Protein AF-A0A9Q9MHX4-F1 (afdb_monomer_lite)

Secondary structure (DSSP, 8-state):
-----PPPPP-PPPPPPPPPPPPPP------PPP------------------------PPPP----------------SS-SSSTTTHHHHHHHHTS-TTTT--HHHHHHHTT-EEEEE-------SS--SEEEEEEETTEEEEEEE-SSHHHHHHHHHHHHHTHHHH-GGGTT-EEEEETTEEEEETTT--HHHHHHHHHHHS--EEEEPPPP--

Structure (mmCIF, N/CA/C/O backbone):
data_AF-A0A9Q9MHX4-F1
#
_entry.id   AF-A0A9Q9MHX4-F1
#
loop_
_atom_site.group_PDB
_atom_site.id
_atom_site.type_symbol
_atom_site.label_atom_id
_atom_site.label_alt_id
_atom_site.label_comp_id
_atom_site.label_asym_id
_atom_site.label_entity_id
_atom_site.label_seq_id
_atom_site.pdbx_PDB_ins_code
_atom_site.Cartn_x
_atom_site.Cartn_y
_atom_site.Cartn_z
_atom_site.occupancy
_atom_site.B_iso_or_equiv
_atom_site.auth_seq_id
_atom_site.auth_comp_id
_atom_site.auth_asym_id
_atom_site.auth_atom_id
_atom_site.pdbx_PDB_model_num
ATOM 1 N N . MET A 1 1 ? -61.251 -28.602 20.214 1.00 46.12 1 MET A N 1
ATOM 2 C CA . MET A 1 1 ? -61.408 -27.872 18.941 1.00 46.12 1 MET A CA 1
ATOM 3 C C . MET A 1 1 ? -61.311 -26.391 19.259 1.00 46.12 1 MET A C 1
ATOM 5 O O . MET A 1 1 ? -62.249 -25.851 19.822 1.00 46.12 1 MET A O 1
ATOM 9 N N . ALA A 1 2 ? -60.158 -25.775 19.014 1.00 47.12 2 ALA A N 1
ATOM 10 C CA . ALA A 1 2 ? -59.967 -24.334 19.146 1.00 47.12 2 ALA A CA 1
ATOM 11 C C . ALA A 1 2 ? -59.212 -23.879 17.896 1.00 47.12 2 ALA A C 1
ATOM 13 O O . ALA A 1 2 ? -58.134 -24.399 17.614 1.00 47.12 2 ALA A O 1
ATOM 14 N N . ALA A 1 3 ? -59.844 -23.012 17.107 1.00 53.69 3 ALA A N 1
ATOM 15 C CA . ALA A 1 3 ? -59.283 -22.452 15.888 1.00 53.69 3 ALA A CA 1
ATOM 16 C C . ALA A 1 3 ? -58.502 -21.183 16.248 1.00 53.69 3 ALA A C 1
ATOM 18 O O . ALA A 1 3 ? -59.063 -20.260 16.839 1.00 53.69 3 ALA A O 1
ATOM 19 N N . SER A 1 4 ? -57.212 -21.164 15.916 1.00 65.19 4 SER A N 1
ATOM 20 C CA . SER A 1 4 ? -56.365 -19.978 16.026 1.00 65.19 4 SER A CA 1
ATOM 21 C C . SER A 1 4 ? -56.646 -19.050 14.849 1.00 65.19 4 SER A C 1
ATOM 23 O O . SER A 1 4 ? -56.588 -19.470 13.696 1.00 65.19 4 SER A O 1
ATOM 25 N N . LEU A 1 5 ? -56.967 -17.795 15.151 1.00 63.69 5 LEU A N 1
ATOM 26 C CA . LEU A 1 5 ? -57.098 -16.719 14.174 1.00 63.69 5 LEU A CA 1
ATOM 27 C C . LEU A 1 5 ? -55.696 -16.187 13.846 1.00 63.69 5 LEU A C 1
ATOM 29 O O . LEU A 1 5 ? -55.018 -15.658 14.725 1.00 63.69 5 LEU A O 1
ATOM 33 N N . GLU A 1 6 ? -55.264 -16.349 12.596 1.00 64.06 6 GLU A N 1
ATOM 34 C CA . GLU A 1 6 ? -54.074 -15.690 12.052 1.00 64.06 6 GLU A CA 1
ATOM 35 C C . GLU A 1 6 ? -54.395 -14.230 11.715 1.00 64.06 6 GLU A C 1
ATOM 37 O O . GLU A 1 6 ? -55.293 -13.926 10.928 1.00 64.06 6 GLU A O 1
ATOM 42 N N . THR A 1 7 ? -53.648 -13.316 12.329 1.00 64.00 7 THR A N 1
ATOM 43 C CA . THR A 1 7 ? -53.721 -11.877 12.073 1.00 64.00 7 THR A CA 1
ATOM 44 C C . THR A 1 7 ? -52.819 -11.535 10.888 1.00 64.00 7 THR A C 1
ATOM 46 O O . THR A 1 7 ? -51.602 -11.696 10.964 1.00 64.00 7 THR A O 1
ATOM 49 N N . VAL A 1 8 ? -53.407 -11.046 9.796 1.00 67.38 8 VAL A N 1
ATOM 50 C CA . VAL A 1 8 ? -52.677 -10.567 8.611 1.00 67.38 8 VAL A CA 1
ATOM 51 C C . VAL A 1 8 ? -52.092 -9.173 8.895 1.00 67.38 8 VAL A C 1
ATOM 53 O O . VAL A 1 8 ? -52.832 -8.304 9.362 1.00 67.38 8 VAL A O 1
ATOM 56 N N . PRO A 1 9 ? -50.799 -8.912 8.619 1.00 64.81 9 PRO A N 1
ATOM 57 C CA . PRO A 1 9 ? -50.222 -7.585 8.792 1.00 64.81 9 PRO A CA 1
ATOM 58 C C . PRO A 1 9 ? -50.682 -6.622 7.688 1.00 64.81 9 PRO A C 1
ATOM 60 O O . PRO A 1 9 ? -50.541 -6.887 6.494 1.00 64.81 9 PRO A O 1
ATOM 63 N N . THR A 1 10 ? -51.213 -5.475 8.111 1.00 70.88 10 THR A N 1
ATOM 64 C CA . THR A 1 10 ? -51.550 -4.329 7.259 1.00 70.88 10 THR A CA 1
ATOM 65 C C . THR A 1 10 ? -50.277 -3.707 6.687 1.00 70.88 10 THR A C 1
ATOM 67 O O . THR A 1 10 ? -49.412 -3.254 7.434 1.00 70.88 10 THR A O 1
ATOM 70 N N . ALA A 1 11 ? -50.169 -3.665 5.359 1.00 59.66 11 ALA A N 1
ATOM 71 C CA . ALA A 1 11 ? -49.089 -2.985 4.657 1.00 59.66 11 ALA A CA 1
ATOM 72 C C . ALA A 1 11 ? -49.278 -1.459 4.729 1.00 59.66 11 ALA A C 1
ATOM 74 O O . ALA A 1 11 ? -50.209 -0.905 4.142 1.00 59.66 11 ALA A O 1
ATOM 75 N N . THR A 1 12 ? -48.389 -0.784 5.455 1.00 71.12 12 THR A N 1
ATOM 76 C CA . THR A 1 12 ? -48.288 0.680 5.501 1.00 71.12 12 THR A CA 1
ATOM 77 C C . THR A 1 12 ? -47.682 1.197 4.195 1.00 71.12 12 THR A C 1
ATOM 79 O O . THR A 1 12 ? -46.607 0.757 3.788 1.00 71.12 12 THR A O 1
ATOM 82 N N . ALA A 1 13 ? -48.375 2.124 3.531 1.00 72.31 13 ALA A N 1
ATOM 83 C CA . ALA A 1 13 ? -47.896 2.781 2.317 1.00 72.31 13 ALA A CA 1
ATOM 84 C C . ALA A 1 13 ? -46.702 3.719 2.614 1.00 72.31 13 ALA A C 1
ATOM 86 O O . ALA A 1 13 ? -46.681 4.346 3.674 1.00 72.31 13 ALA A O 1
ATOM 87 N N . PRO A 1 14 ? -45.720 3.843 1.700 1.00 67.06 14 PRO A N 1
ATOM 88 C CA . PRO A 1 14 ? -44.545 4.687 1.903 1.00 67.06 14 PRO A CA 1
ATOM 89 C C . PRO A 1 14 ? -44.873 6.185 1.771 1.00 67.06 14 PRO A C 1
ATOM 91 O O . PRO A 1 14 ? -45.530 6.609 0.820 1.00 67.06 14 PRO A O 1
ATOM 94 N N . GLU A 1 15 ? -44.382 6.984 2.720 1.00 73.38 15 GLU A N 1
ATOM 95 C CA . GLU A 1 15 ? -44.455 8.452 2.707 1.00 73.38 15 GLU A CA 1
ATOM 96 C C . GLU A 1 15 ? -43.615 9.063 1.561 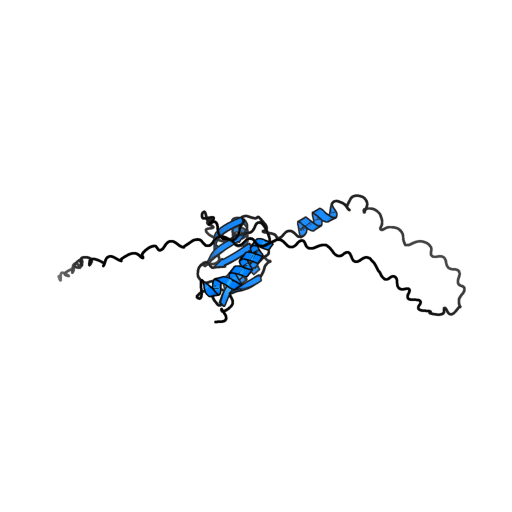1.00 73.38 15 GLU A C 1
ATOM 98 O O . GLU A 1 15 ? -42.525 8.561 1.256 1.00 73.38 15 GLU A O 1
ATOM 103 N N . PRO A 1 16 ? -44.073 10.159 0.924 1.00 64.25 16 PRO A N 1
ATOM 104 C CA . PRO A 1 16 ? -43.296 10.860 -0.092 1.00 64.25 16 PRO A CA 1
ATOM 105 C C . PRO A 1 16 ? -42.116 11.610 0.542 1.00 64.25 16 PRO A C 1
ATOM 107 O O . PRO A 1 16 ? -42.286 12.444 1.430 1.00 64.25 16 PRO A O 1
ATOM 110 N N . ARG A 1 17 ? -40.902 11.322 0.061 1.00 70.00 17 ARG A N 1
ATOM 111 C CA . ARG A 1 17 ? -39.670 12.000 0.490 1.00 70.00 17 ARG A CA 1
ATOM 112 C C . ARG A 1 17 ? -39.605 13.438 -0.059 1.00 70.00 17 ARG A C 1
ATOM 114 O O . ARG A 1 17 ? -39.997 13.644 -1.209 1.00 70.00 17 ARG A O 1
ATOM 121 N N . PRO A 1 18 ? -39.075 14.414 0.704 1.00 64.00 18 PRO A N 1
ATOM 122 C CA . PRO A 1 18 ? -38.817 15.762 0.201 1.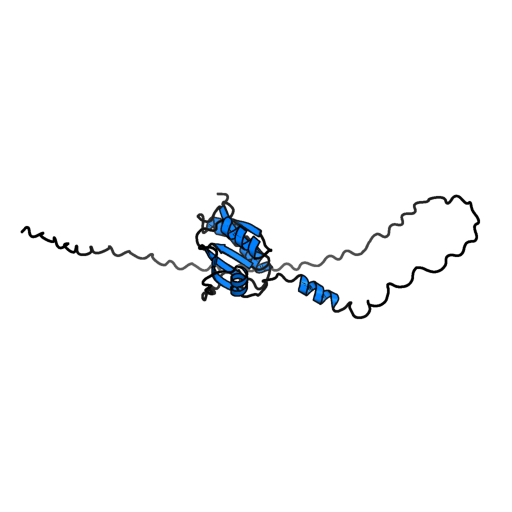00 64.00 18 PRO A CA 1
ATOM 123 C C . PRO A 1 18 ? -37.773 15.739 -0.921 1.00 64.00 18 PRO A C 1
ATOM 125 O O . PRO A 1 18 ? -36.783 15.014 -0.834 1.00 64.00 18 PRO A O 1
ATOM 128 N N . ALA A 1 19 ? -37.989 16.538 -1.966 1.00 64.25 19 ALA A N 1
ATOM 129 C CA . ALA A 1 19 ? -37.016 16.744 -3.031 1.00 64.25 19 ALA A CA 1
ATOM 130 C C . ALA A 1 19 ? -35.839 17.583 -2.506 1.00 64.25 19 ALA A C 1
ATOM 132 O O . ALA A 1 19 ? -36.029 18.729 -2.097 1.00 64.25 19 ALA A O 1
ATOM 133 N N . GLU A 1 20 ? -34.633 17.013 -2.508 1.00 63.69 20 GLU A N 1
ATOM 134 C CA . GLU A 1 20 ? -33.402 17.749 -2.217 1.00 63.69 20 GLU A CA 1
ATOM 135 C C . GLU A 1 20 ? -33.073 18.703 -3.373 1.00 63.69 20 GLU A C 1
ATOM 137 O O . GLU A 1 20 ? -32.991 18.302 -4.535 1.00 63.69 20 GLU A O 1
ATOM 142 N N . ALA A 1 21 ? -32.892 19.983 -3.046 1.00 59.41 21 ALA A N 1
ATOM 143 C CA . ALA A 1 21 ? -32.342 20.976 -3.956 1.00 59.41 21 ALA A CA 1
ATOM 144 C C . ALA A 1 21 ? -30.823 20.769 -4.054 1.00 59.41 21 ALA A C 1
ATOM 146 O O . ALA A 1 21 ? -30.118 20.864 -3.049 1.00 59.41 21 ALA A O 1
ATOM 147 N N . GLY A 1 22 ? -30.332 20.462 -5.256 1.00 67.00 22 GLY A N 1
ATOM 148 C CA . GLY A 1 22 ? -28.905 20.290 -5.525 1.00 67.00 22 GLY A CA 1
ATOM 149 C C . GLY A 1 22 ? -28.115 21.606 -5.419 1.00 67.00 22 GLY A C 1
ATOM 150 O O . GLY A 1 22 ? -28.688 22.684 -5.607 1.00 67.00 22 GLY A O 1
ATOM 151 N N . PRO A 1 23 ? -26.808 21.539 -5.111 1.00 58.56 23 PRO A N 1
ATOM 152 C CA . PRO A 1 23 ? -25.965 22.719 -4.972 1.00 58.56 23 PRO A CA 1
ATOM 153 C C . PRO A 1 23 ? -25.761 23.427 -6.318 1.00 58.56 23 PRO A C 1
ATOM 155 O O . PRO A 1 23 ? -25.600 22.792 -7.357 1.00 58.56 23 PRO A O 1
ATOM 158 N N . ALA A 1 24 ? -25.762 24.760 -6.274 1.00 59.84 24 ALA A N 1
ATOM 159 C CA . ALA A 1 24 ? -25.445 25.610 -7.413 1.00 59.84 24 ALA A CA 1
ATOM 160 C C . ALA A 1 24 ? -23.951 25.501 -7.752 1.00 59.84 24 ALA A C 1
ATOM 162 O O . ALA A 1 24 ? -23.095 25.746 -6.900 1.00 59.84 24 ALA A O 1
ATOM 163 N N . GLU A 1 25 ? -23.655 25.142 -8.997 1.00 53.00 25 GLU A N 1
ATOM 164 C CA . GLU A 1 25 ? -22.303 25.103 -9.544 1.00 53.00 25 GLU A CA 1
ATOM 165 C C . GLU A 1 25 ? -21.761 26.531 -9.691 1.00 53.00 25 GLU A C 1
ATOM 167 O O . GLU A 1 25 ? -22.337 27.367 -10.388 1.00 53.00 25 GLU A O 1
ATOM 172 N N . THR A 1 26 ? -20.647 26.825 -9.026 1.00 57.94 26 THR A N 1
ATOM 173 C CA . THR A 1 26 ? -19.837 28.018 -9.292 1.00 57.94 26 THR A CA 1
ATOM 174 C C . THR A 1 26 ? -18.559 27.584 -9.992 1.00 57.94 26 THR A C 1
ATOM 176 O O . THR A 1 26 ? -17.741 26.883 -9.395 1.00 57.94 26 THR A O 1
ATOM 179 N N . GLU A 1 27 ? -18.392 27.999 -11.247 1.00 62.62 27 GLU A N 1
ATOM 180 C CA . GLU A 1 27 ? -17.170 27.779 -12.021 1.00 62.62 27 GLU A CA 1
ATOM 181 C C . GLU A 1 27 ? -15.971 28.501 -11.373 1.00 62.62 27 GLU A C 1
ATOM 183 O O . GLU A 1 27 ? -16.092 29.670 -10.988 1.00 62.62 27 GLU A O 1
ATOM 188 N N . PRO A 1 28 ? -14.798 27.854 -11.243 1.00 60.78 28 PRO A N 1
ATOM 189 C CA . PRO A 1 28 ? -13.610 28.514 -10.728 1.00 60.78 28 PRO A CA 1
ATOM 190 C C . PRO A 1 28 ? -12.971 29.411 -11.796 1.00 60.78 28 PRO A C 1
ATOM 192 O O . PRO A 1 28 ? -12.564 28.963 -12.868 1.00 60.78 28 PRO A O 1
ATOM 195 N N . THR A 1 29 ? -12.826 30.693 -11.464 1.00 65.00 29 THR A N 1
ATOM 196 C CA . THR A 1 29 ? -12.036 31.669 -12.222 1.00 65.00 29 THR A CA 1
ATOM 197 C C . THR A 1 29 ? -10.575 31.219 -12.298 1.00 65.00 29 THR A C 1
ATOM 199 O O . THR A 1 29 ? -9.873 31.156 -11.287 1.00 65.00 29 THR A O 1
ATOM 202 N N . GLY A 1 30 ? -10.109 30.916 -13.510 1.00 50.94 30 GLY A N 1
ATOM 203 C CA . GLY A 1 30 ? -8.732 30.517 -13.779 1.00 50.94 30 GLY A CA 1
ATOM 204 C C . GLY A 1 30 ? -7.726 31.609 -13.412 1.00 50.94 30 GLY A C 1
ATOM 205 O O . GLY A 1 30 ? -7.832 32.750 -13.858 1.00 50.94 30 GLY A O 1
ATOM 206 N N . THR A 1 31 ? -6.716 31.238 -12.628 1.00 57.28 31 THR A N 1
ATOM 207 C CA . THR A 1 31 ? -5.496 32.033 -12.447 1.00 57.28 31 THR A CA 1
ATOM 208 C C . THR A 1 31 ? -4.366 31.257 -13.117 1.00 57.28 31 THR A C 1
ATOM 210 O O . THR A 1 31 ? -4.081 30.127 -12.728 1.00 57.28 31 THR A O 1
ATOM 213 N N . GLY A 1 32 ? -3.797 31.816 -14.188 1.00 62.59 32 GLY A N 1
ATOM 214 C CA . GLY A 1 32 ? -2.724 31.184 -14.960 1.00 62.59 32 GLY A CA 1
ATOM 215 C C . GLY A 1 32 ? -1.415 31.061 -14.164 1.00 62.59 32 GLY A C 1
ATOM 216 O O . GLY A 1 32 ? -1.209 31.811 -13.207 1.00 62.59 32 GLY A O 1
ATOM 217 N N . PRO A 1 33 ? -0.525 30.126 -14.537 1.00 56.22 33 PRO A N 1
ATOM 218 C CA . PRO A 1 33 ? 0.737 29.927 -13.839 1.00 56.22 33 PRO A CA 1
ATOM 219 C C . PRO A 1 33 ? 1.682 31.112 -14.066 1.00 56.22 33 PRO A C 1
ATOM 221 O O . PRO A 1 33 ? 1.869 31.570 -15.192 1.00 56.22 33 PRO A O 1
ATOM 224 N N . ALA A 1 34 ? 2.294 31.585 -12.980 1.00 57.91 34 ALA A N 1
ATOM 225 C CA . ALA A 1 34 ? 3.438 32.480 -13.037 1.00 57.91 34 ALA A CA 1
ATOM 226 C C . ALA A 1 34 ? 4.670 31.689 -13.501 1.00 57.91 34 ALA A C 1
ATOM 228 O O . ALA A 1 34 ? 4.999 30.645 -12.935 1.00 57.91 34 ALA A O 1
ATOM 229 N N . GLU A 1 35 ? 5.332 32.184 -14.541 1.00 52.38 35 GLU A N 1
ATOM 230 C CA . GLU A 1 35 ? 6.584 31.644 -15.063 1.00 52.38 35 GLU A CA 1
ATOM 231 C C . GLU A 1 35 ? 7.690 31.814 -14.009 1.00 52.38 35 GLU A C 1
ATOM 233 O O . GLU A 1 35 ? 8.041 32.930 -13.628 1.00 52.38 35 GLU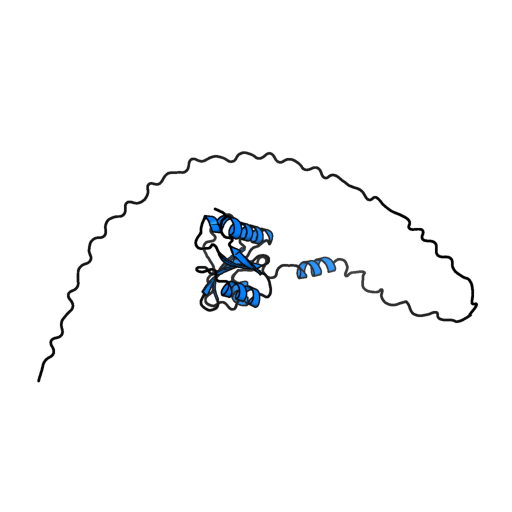 A O 1
ATOM 238 N N . ALA A 1 36 ? 8.221 30.698 -13.505 1.00 50.59 36 ALA A N 1
ATOM 239 C CA . ALA A 1 36 ? 9.406 30.694 -12.658 1.00 50.59 36 ALA A CA 1
ATOM 240 C C . ALA A 1 36 ? 10.652 30.601 -13.549 1.00 50.59 36 ALA A C 1
ATOM 242 O O . ALA A 1 36 ? 10.875 29.600 -14.231 1.00 50.59 36 ALA A O 1
ATOM 243 N N . GLU A 1 37 ? 11.446 31.667 -13.539 1.00 47.41 37 GLU A N 1
ATOM 244 C CA . GLU A 1 37 ? 12.742 31.771 -14.202 1.00 47.41 37 GLU A CA 1
ATOM 245 C C . GLU A 1 37 ? 13.715 30.721 -13.625 1.00 47.41 37 GLU A C 1
ATOM 247 O O . GLU A 1 37 ? 13.977 30.672 -12.420 1.00 47.41 37 GLU A O 1
ATOM 252 N N . LEU A 1 38 ? 14.224 29.839 -14.488 1.00 46.34 38 LEU A N 1
ATOM 253 C CA . LEU A 1 38 ? 15.252 28.849 -14.168 1.00 46.34 38 LEU A CA 1
ATOM 254 C C . LEU A 1 38 ? 16.599 29.554 -13.967 1.00 46.34 38 LEU A C 1
ATOM 256 O O . LEU A 1 38 ? 17.217 30.001 -14.929 1.00 46.34 38 LEU A O 1
ATOM 260 N N . ALA A 1 39 ? 17.086 29.602 -12.728 1.00 53.72 39 ALA A N 1
ATOM 261 C CA . ALA A 1 39 ? 18.465 29.981 -12.445 1.00 53.72 39 ALA A CA 1
ATOM 262 C C . ALA A 1 39 ? 19.415 28.814 -12.780 1.00 53.72 39 ALA A C 1
ATOM 264 O O . ALA A 1 39 ? 19.356 27.748 -12.162 1.00 53.72 39 ALA A O 1
ATOM 265 N N . GLU A 1 40 ? 20.304 29.023 -13.754 1.00 51.19 40 GLU A N 1
ATOM 266 C CA . GLU A 1 40 ? 21.446 28.149 -14.041 1.00 51.19 40 GLU A CA 1
ATOM 267 C C . GLU A 1 40 ? 22.389 28.073 -12.830 1.00 51.19 40 GLU A C 1
ATOM 269 O O . GLU A 1 40 ? 22.992 29.065 -12.418 1.00 51.19 40 GLU A O 1
ATOM 274 N N . ALA A 1 41 ? 22.562 26.873 -12.274 1.00 49.28 41 ALA A N 1
ATOM 275 C CA . ALA A 1 41 ? 23.603 26.592 -11.294 1.00 49.28 41 ALA A CA 1
ATOM 276 C C . ALA A 1 41 ? 24.894 26.172 -12.015 1.00 49.28 41 ALA A C 1
ATOM 278 O O . ALA A 1 41 ? 24.992 25.081 -12.577 1.00 49.28 41 ALA A O 1
ATOM 279 N N . THR A 1 42 ? 25.904 27.041 -11.985 1.00 57.88 42 THR A N 1
ATOM 280 C CA . THR A 1 42 ? 27.271 26.740 -12.429 1.00 57.88 42 THR A CA 1
ATOM 281 C C . THR A 1 42 ? 27.933 25.738 -11.468 1.00 57.88 42 THR A C 1
ATOM 283 O O . THR A 1 42 ? 27.911 25.971 -10.257 1.00 57.88 42 THR A O 1
ATOM 286 N N . PRO A 1 43 ? 28.571 24.649 -11.938 1.00 53.78 43 PRO A N 1
ATOM 287 C CA . PRO A 1 43 ? 29.332 23.774 -11.056 1.00 53.78 43 PRO A CA 1
ATOM 288 C C . PRO A 1 43 ? 30.665 24.433 -10.675 1.00 53.78 43 PRO A C 1
ATOM 290 O O . PRO A 1 43 ? 31.531 24.665 -11.520 1.00 53.78 43 PRO A O 1
ATOM 293 N N . ALA A 1 44 ? 30.843 24.711 -9.384 1.00 55.19 44 ALA A N 1
ATOM 294 C CA . ALA A 1 44 ? 32.140 25.056 -8.821 1.00 55.19 44 ALA A CA 1
ATOM 295 C C . ALA A 1 44 ? 32.998 23.787 -8.722 1.00 55.19 44 ALA A C 1
ATOM 297 O O . ALA A 1 44 ? 32.678 22.856 -7.983 1.00 55.19 44 ALA A O 1
ATOM 298 N N . GLY A 1 45 ? 34.085 23.750 -9.491 1.00 49.41 45 GLY A N 1
ATOM 299 C CA . GLY A 1 45 ? 35.131 22.749 -9.344 1.00 49.41 45 GLY A CA 1
ATOM 300 C C . GLY A 1 45 ? 35.939 22.985 -8.070 1.00 49.41 45 GLY A C 1
ATOM 301 O O . GLY A 1 45 ? 36.368 24.103 -7.794 1.00 49.41 45 GLY A O 1
ATOM 302 N N . THR A 1 46 ? 36.201 21.915 -7.328 1.00 52.50 46 THR A N 1
ATOM 303 C CA . THR A 1 46 ? 37.251 21.865 -6.310 1.00 52.50 46 THR A CA 1
ATOM 304 C C . THR A 1 46 ? 38.153 20.674 -6.612 1.00 52.50 46 THR A C 1
ATOM 306 O O . THR A 1 46 ? 37.705 19.537 -6.759 1.00 52.50 46 THR A O 1
ATOM 309 N N . GLY A 1 47 ? 39.432 20.984 -6.830 1.00 48.19 47 GLY A N 1
ATOM 310 C CA . GLY A 1 47 ? 40.482 20.033 -7.179 1.00 48.19 47 GLY A CA 1
ATOM 311 C C . GLY A 1 47 ? 41.020 19.247 -5.975 1.00 48.19 47 GLY A C 1
ATOM 312 O O . GLY A 1 47 ? 40.566 19.439 -4.847 1.00 48.19 47 GLY A O 1
ATOM 313 N N . PRO A 1 48 ? 41.996 18.352 -6.211 1.00 54.78 48 PRO A N 1
ATOM 314 C CA . PRO A 1 48 ? 42.583 17.516 -5.178 1.00 54.78 48 PRO A CA 1
ATOM 315 C C . PRO A 1 48 ? 43.753 18.243 -4.505 1.00 54.78 48 PRO A C 1
ATOM 317 O O . PRO A 1 48 ? 44.755 18.548 -5.149 1.00 54.78 48 PRO A O 1
ATOM 320 N N . GLU A 1 49 ? 43.662 18.465 -3.198 1.00 48.62 49 GLU A N 1
ATOM 321 C CA . GLU A 1 49 ? 44.780 18.941 -2.385 1.00 48.62 49 GLU A CA 1
ATOM 322 C C . GLU A 1 49 ? 45.019 17.991 -1.209 1.00 48.62 49 GLU A C 1
ATOM 324 O O . GLU A 1 49 ? 44.083 17.570 -0.533 1.00 48.62 49 GLU A O 1
ATOM 329 N N . GLY A 1 50 ? 46.293 17.689 -0.947 1.00 44.72 50 GLY A N 1
ATOM 330 C CA . GLY A 1 50 ? 46.720 17.276 0.390 1.00 44.72 50 GLY A CA 1
ATOM 331 C C . GLY A 1 50 ? 47.418 15.927 0.514 1.00 44.72 50 GLY A C 1
ATOM 332 O O . GLY A 1 50 ? 47.025 15.103 1.333 1.00 44.72 50 GLY A O 1
ATOM 333 N N . ALA A 1 51 ? 48.510 15.724 -0.225 1.00 46.22 51 ALA A N 1
ATOM 334 C CA . ALA A 1 51 ? 49.566 14.813 0.205 1.00 46.22 51 ALA A CA 1
ATOM 335 C C . ALA A 1 51 ? 50.278 15.402 1.439 1.00 46.22 51 ALA A C 1
ATOM 337 O O . ALA A 1 51 ? 50.840 16.494 1.370 1.00 46.22 51 ALA A O 1
ATOM 338 N N . GLY A 1 52 ? 50.275 14.674 2.557 1.00 41.91 52 GLY A N 1
ATOM 339 C CA . GLY A 1 52 ? 51.054 14.987 3.756 1.00 41.91 52 GLY A CA 1
ATOM 340 C C . GLY A 1 52 ? 51.971 13.812 4.124 1.00 41.91 52 GLY A C 1
ATOM 341 O O . GLY A 1 52 ? 51.472 12.695 4.271 1.00 41.91 52 GLY A O 1
ATOM 342 N N . PRO A 1 53 ? 53.294 14.014 4.273 1.00 51.88 53 PRO A N 1
ATOM 343 C CA . PRO A 1 53 ? 54.227 12.955 4.636 1.00 51.88 53 PRO A CA 1
ATOM 344 C C . PRO A 1 53 ? 54.322 12.827 6.162 1.00 51.88 53 PRO A C 1
ATOM 346 O O . PRO A 1 53 ? 54.894 13.686 6.831 1.00 51.88 53 PRO A O 1
ATOM 349 N N . TYR A 1 54 ? 53.820 11.730 6.731 1.00 47.38 54 TYR A N 1
ATOM 350 C CA . TYR A 1 54 ? 54.139 11.382 8.118 1.00 47.38 54 TYR A CA 1
ATOM 351 C C . TYR A 1 54 ? 55.482 10.651 8.182 1.00 47.38 54 TYR A C 1
ATOM 353 O O . TYR A 1 54 ? 55.580 9.432 8.049 1.00 47.38 54 TYR A O 1
ATOM 361 N N . ALA A 1 55 ? 56.530 11.444 8.401 1.00 45.81 55 ALA A N 1
ATOM 362 C CA . ALA A 1 55 ? 57.832 11.000 8.869 1.00 45.81 55 ALA A CA 1
ATOM 363 C C . ALA A 1 55 ? 57.767 10.761 10.390 1.00 45.81 55 ALA A C 1
ATOM 365 O O . ALA A 1 55 ? 57.873 11.690 11.186 1.00 45.81 55 ALA A O 1
ATOM 366 N N . GLY A 1 56 ? 57.578 9.504 10.794 1.00 43.72 56 GLY A N 1
ATOM 367 C CA . GLY A 1 56 ? 57.661 9.055 12.184 1.00 43.72 56 GLY A CA 1
ATOM 368 C C . GLY A 1 56 ? 58.870 8.148 12.374 1.00 43.72 56 GLY A C 1
ATOM 369 O O . GLY A 1 56 ? 58.818 6.957 12.082 1.00 43.72 56 GLY A O 1
ATOM 370 N N . ALA A 1 57 ? 59.975 8.728 12.835 1.00 46.72 57 ALA A N 1
ATOM 371 C CA . ALA A 1 57 ? 61.224 8.036 13.109 1.00 46.72 57 ALA A CA 1
ATOM 372 C C . ALA A 1 57 ? 61.065 6.991 14.227 1.00 46.72 57 ALA A C 1
ATOM 374 O O . ALA A 1 57 ? 60.714 7.320 15.356 1.00 46.72 57 ALA A O 1
ATOM 375 N N . SER A 1 58 ? 61.416 5.739 13.937 1.00 43.84 58 SER A N 1
ATOM 376 C CA . SER A 1 58 ? 61.748 4.734 14.948 1.00 43.84 58 SER A CA 1
ATOM 377 C C . SER A 1 58 ? 63.087 4.101 14.581 1.00 43.84 58 SER A C 1
ATOM 379 O O . SER A 1 58 ? 63.261 3.543 13.500 1.00 43.84 58 SER A O 1
ATOM 381 N N . ARG A 1 59 ? 64.068 4.273 15.473 1.00 50.34 59 ARG A N 1
ATOM 382 C CA . ARG A 1 59 ? 65.436 3.752 15.357 1.00 50.34 59 ARG A CA 1
ATOM 383 C C . ARG A 1 59 ? 65.427 2.216 15.351 1.00 50.34 59 ARG A C 1
ATOM 385 O O . ARG A 1 59 ? 64.843 1.641 16.267 1.00 50.34 59 ARG A O 1
ATOM 392 N N . PRO A 1 60 ? 66.141 1.542 14.434 1.00 45.00 60 PRO A N 1
ATOM 393 C CA . PRO A 1 60 ? 66.384 0.114 14.559 1.00 45.00 60 PRO A CA 1
ATOM 394 C C . PRO A 1 60 ? 67.637 -0.139 15.408 1.00 45.00 60 PRO A C 1
ATOM 396 O O . PRO A 1 60 ? 68.736 0.326 15.094 1.00 45.00 60 PRO A O 1
ATOM 399 N N . ALA A 1 61 ? 67.466 -0.898 16.490 1.00 50.03 61 ALA A N 1
ATOM 400 C CA . ALA A 1 61 ? 68.567 -1.518 17.208 1.00 50.03 61 ALA A CA 1
ATOM 401 C C . ALA A 1 61 ? 69.065 -2.738 16.420 1.00 50.03 61 ALA A C 1
ATOM 403 O O . ALA A 1 61 ? 68.296 -3.577 15.955 1.00 50.03 61 ALA A O 1
ATOM 404 N N . ARG A 1 62 ? 70.382 -2.782 16.249 1.00 49.88 62 ARG A N 1
ATOM 405 C CA . ARG A 1 62 ? 71.158 -3.751 15.482 1.00 49.88 62 ARG A CA 1
ATOM 406 C C . ARG A 1 62 ? 71.550 -4.917 16.395 1.00 49.88 62 ARG A C 1
ATOM 408 O O . ARG A 1 62 ? 72.337 -4.700 17.309 1.00 49.88 62 ARG A O 1
ATOM 415 N N . SER A 1 63 ? 71.106 -6.136 16.101 1.00 43.28 63 SER A N 1
ATOM 416 C CA . SER A 1 63 ? 71.804 -7.369 16.499 1.00 43.28 63 SER A CA 1
ATOM 417 C C . SER A 1 63 ? 71.208 -8.598 15.806 1.00 43.28 63 SER A C 1
ATOM 419 O O . SER A 1 63 ? 70.000 -8.704 15.634 1.00 43.28 63 SER A O 1
ATOM 421 N N . GLY A 1 64 ? 72.077 -9.542 15.436 1.00 44.28 64 GLY A N 1
ATOM 422 C CA . GLY A 1 64 ? 71.680 -10.935 15.214 1.00 44.28 64 GLY A CA 1
ATOM 423 C C . GLY A 1 64 ? 71.820 -11.443 13.786 1.00 44.28 64 GLY A C 1
ATOM 424 O O . GLY A 1 64 ? 70.836 -11.637 13.084 1.00 44.28 64 GLY A O 1
ATOM 425 N N . ALA A 1 65 ? 73.056 -11.720 13.377 1.00 49.81 65 ALA A N 1
ATOM 426 C CA . ALA A 1 65 ? 73.348 -12.567 12.232 1.00 49.81 65 ALA A CA 1
ATOM 427 C C . ALA A 1 65 ? 72.732 -13.967 12.420 1.00 49.81 65 ALA A C 1
ATOM 429 O O . ALA A 1 65 ? 72.980 -14.625 13.427 1.00 49.81 65 ALA A O 1
ATOM 430 N N . GLY A 1 66 ? 71.980 -14.437 11.426 1.00 45.06 66 GLY A N 1
ATOM 431 C CA . GLY A 1 66 ? 71.416 -15.783 11.408 1.00 45.06 66 GLY A CA 1
ATOM 432 C C . GLY A 1 66 ? 70.996 -16.177 10.000 1.00 45.06 66 GLY A C 1
ATOM 433 O O . GLY A 1 66 ? 69.889 -15.887 9.565 1.00 45.06 66 GLY A O 1
ATOM 434 N N . ARG A 1 67 ? 71.914 -16.819 9.270 1.00 52.91 67 ARG A N 1
ATOM 435 C CA . ARG A 1 67 ? 71.650 -17.517 8.003 1.00 52.91 67 ARG A CA 1
ATOM 436 C C . ARG A 1 67 ? 70.501 -18.512 8.202 1.00 52.91 67 ARG A C 1
ATOM 438 O O . ARG A 1 67 ? 70.641 -19.428 9.003 1.00 52.91 67 ARG A O 1
ATOM 445 N N . GLY A 1 68 ? 69.424 -18.398 7.431 1.00 44.69 68 GLY A N 1
ATOM 446 C CA . GLY A 1 68 ? 68.332 -19.367 7.503 1.00 44.69 68 GLY A CA 1
ATOM 447 C C . GLY A 1 68 ? 67.307 -19.168 6.401 1.00 44.69 68 GLY A C 1
ATOM 448 O O . GLY A 1 68 ? 66.433 -18.322 6.497 1.00 44.69 68 GLY A O 1
ATOM 449 N N . ARG A 1 69 ? 67.463 -19.946 5.334 1.00 57.09 69 ARG A N 1
ATOM 450 C CA . ARG A 1 69 ? 66.568 -20.088 4.182 1.00 57.09 69 ARG A CA 1
ATOM 451 C C . ARG A 1 69 ? 65.095 -20.205 4.597 1.00 57.09 69 ARG A C 1
ATOM 453 O O . ARG A 1 69 ? 64.760 -21.206 5.208 1.00 57.09 69 ARG A O 1
ATOM 460 N N . LEU A 1 70 ? 64.234 -19.291 4.151 1.00 49.19 70 LEU A N 1
ATOM 461 C CA . LEU A 1 70 ? 62.828 -19.569 3.820 1.00 49.19 70 LEU A CA 1
ATOM 462 C C . LEU A 1 70 ? 62.398 -18.613 2.700 1.00 49.19 70 LEU A C 1
ATOM 464 O O . LEU A 1 70 ? 61.805 -17.560 2.910 1.00 49.19 70 LEU A O 1
ATOM 468 N N . ALA A 1 71 ? 62.790 -18.987 1.485 1.00 49.41 71 ALA A N 1
ATOM 469 C CA . ALA A 1 71 ? 62.045 -18.642 0.288 1.00 49.41 71 ALA A CA 1
ATOM 470 C C . ALA A 1 71 ? 60.841 -19.594 0.177 1.00 49.41 71 ALA A C 1
ATOM 472 O O . ALA A 1 71 ? 60.907 -20.714 0.680 1.00 49.41 71 ALA A O 1
ATOM 473 N N . ALA A 1 72 ? 59.825 -19.155 -0.568 1.00 51.44 72 ALA A N 1
ATOM 474 C CA . ALA A 1 72 ? 58.575 -19.839 -0.917 1.00 51.44 72 ALA A CA 1
ATOM 475 C C . ALA A 1 72 ? 57.407 -19.611 0.055 1.00 51.44 72 ALA A C 1
ATOM 477 O O . ALA A 1 72 ? 57.410 -20.074 1.190 1.00 51.44 72 ALA A O 1
ATOM 478 N N . GLY A 1 73 ? 56.373 -18.929 -0.448 1.00 48.56 73 GLY A N 1
ATOM 479 C CA . GLY A 1 73 ? 55.068 -18.911 0.209 1.00 48.56 73 GLY A CA 1
ATOM 480 C C . GLY A 1 73 ? 54.159 -17.709 -0.042 1.00 48.56 73 GLY A C 1
ATOM 481 O O . GLY A 1 73 ? 53.215 -17.554 0.711 1.00 48.56 73 GLY A O 1
ATOM 482 N N . PHE A 1 74 ? 54.390 -16.859 -1.049 1.00 48.31 74 PHE A N 1
ATOM 483 C CA . PHE A 1 74 ? 53.402 -15.844 -1.456 1.00 48.31 74 PHE A CA 1
ATOM 484 C C . PHE A 1 74 ? 53.322 -15.743 -2.977 1.00 48.31 74 PHE A C 1
ATOM 486 O O . PHE A 1 74 ? 53.795 -14.797 -3.594 1.00 48.31 74 PHE A O 1
ATOM 493 N N . ALA A 1 75 ? 52.736 -16.761 -3.593 1.00 52.03 75 ALA A N 1
ATOM 494 C CA . ALA A 1 75 ? 52.239 -16.669 -4.956 1.00 52.03 75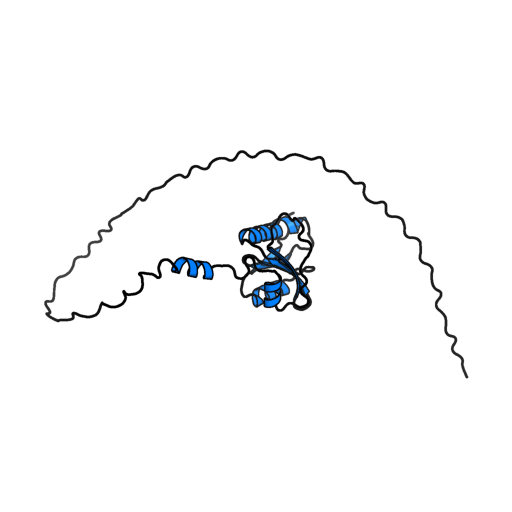 ALA A CA 1
ATOM 495 C C . ALA A 1 75 ? 51.137 -17.713 -5.125 1.00 52.03 75 ALA A C 1
ATOM 497 O O . ALA A 1 75 ? 51.450 -18.892 -5.248 1.00 52.03 75 ALA A O 1
ATOM 498 N N . LEU A 1 76 ? 49.874 -17.274 -5.053 1.00 49.56 76 LEU A N 1
ATOM 499 C CA . LEU A 1 76 ? 48.752 -17.706 -5.905 1.00 49.56 76 LEU A CA 1
ATOM 500 C C . LEU A 1 76 ? 47.407 -17.221 -5.329 1.00 49.56 76 LEU A C 1
ATOM 502 O O . LEU A 1 76 ? 46.610 -18.009 -4.839 1.00 49.56 76 LEU A O 1
ATOM 506 N N . VAL A 1 77 ? 47.124 -15.920 -5.447 1.00 53.78 77 VAL A N 1
ATOM 507 C CA . VAL A 1 77 ? 45.742 -15.431 -5.619 1.00 53.78 77 VAL A CA 1
ATOM 508 C C . VAL A 1 77 ? 45.791 -14.262 -6.601 1.00 53.78 77 VAL A C 1
ATOM 510 O O . VAL A 1 77 ? 45.769 -13.103 -6.208 1.00 53.78 77 VAL A O 1
ATOM 513 N N . ALA A 1 78 ? 45.965 -14.551 -7.891 1.00 53.69 78 ALA A N 1
ATOM 514 C CA . ALA A 1 78 ? 45.913 -13.515 -8.923 1.00 53.69 78 ALA A CA 1
ATOM 515 C C . ALA A 1 78 ? 45.628 -14.091 -10.317 1.00 53.69 78 ALA A C 1
ATOM 517 O O . ALA A 1 78 ? 46.380 -13.824 -11.242 1.00 53.69 78 ALA A O 1
ATOM 518 N N . VAL A 1 79 ? 44.562 -14.878 -10.502 1.00 51.69 79 VAL A N 1
ATOM 519 C CA . VAL A 1 79 ? 44.061 -15.173 -11.859 1.00 51.69 79 VAL A CA 1
ATOM 520 C C . VAL A 1 79 ? 42.541 -15.363 -11.837 1.00 51.69 79 VAL A C 1
ATOM 522 O O . VAL A 1 79 ? 42.072 -16.482 -11.688 1.00 51.69 79 VAL A O 1
ATOM 525 N N . ALA A 1 80 ? 41.789 -14.259 -11.957 1.00 48.06 80 ALA A N 1
ATOM 526 C CA . ALA A 1 80 ? 40.476 -14.182 -12.634 1.00 48.06 80 ALA A CA 1
ATOM 527 C C . ALA A 1 80 ? 39.866 -12.754 -12.576 1.00 48.06 80 ALA A C 1
ATOM 529 O O . ALA A 1 80 ? 38.683 -12.594 -12.305 1.00 48.06 80 ALA A O 1
ATOM 530 N N . ALA A 1 81 ? 40.642 -11.686 -12.807 1.00 52.69 81 ALA A N 1
ATOM 531 C CA . ALA A 1 81 ? 40.123 -10.302 -12.758 1.00 52.69 81 ALA A CA 1
ATOM 532 C C . ALA A 1 81 ? 40.042 -9.599 -14.132 1.00 52.69 81 ALA A C 1
ATOM 534 O O . ALA A 1 81 ? 39.742 -8.413 -14.198 1.00 52.69 81 ALA A O 1
ATOM 535 N N . GLY A 1 82 ? 40.304 -10.305 -15.240 1.00 46.28 82 GLY A N 1
ATOM 536 C CA . GLY A 1 82 ? 40.464 -9.671 -16.560 1.00 46.28 82 GLY A CA 1
ATOM 537 C C . GLY A 1 82 ? 39.181 -9.447 -17.368 1.00 46.28 82 GLY A C 1
ATOM 538 O O . GLY A 1 82 ? 39.148 -8.563 -18.213 1.00 46.28 82 GLY A O 1
ATOM 539 N N . VAL A 1 83 ? 38.114 -10.214 -17.119 1.00 52.34 83 VAL A N 1
ATOM 540 C CA . VAL A 1 83 ? 36.856 -10.131 -17.902 1.00 52.34 83 VAL A CA 1
ATOM 541 C C . VAL A 1 83 ? 35.591 -10.009 -17.046 1.00 52.34 83 VAL A C 1
ATOM 543 O O . VAL A 1 83 ? 34.522 -9.705 -17.567 1.00 52.34 83 VAL A O 1
ATOM 546 N N . ALA A 1 84 ? 35.703 -10.146 -15.720 1.00 53.31 84 ALA A N 1
ATOM 547 C CA . ALA A 1 84 ? 34.582 -9.962 -14.793 1.00 53.31 84 ALA A CA 1
ATOM 548 C C . ALA A 1 84 ? 34.285 -8.481 -14.469 1.00 53.31 84 ALA A C 1
ATOM 550 O O . ALA A 1 84 ? 33.185 -8.155 -14.026 1.00 53.31 84 ALA A O 1
ATOM 551 N N . GLY A 1 85 ? 35.231 -7.567 -14.725 1.00 52.81 85 GLY A N 1
ATOM 552 C CA . GLY A 1 85 ? 35.118 -6.154 -14.336 1.00 52.81 85 GLY A CA 1
ATOM 553 C C . GLY A 1 85 ? 33.989 -5.374 -15.023 1.00 52.81 85 GLY A C 1
ATOM 554 O O . GLY A 1 85 ? 33.477 -4.422 -14.448 1.00 52.81 85 GLY A O 1
ATOM 555 N N . TRP A 1 86 ? 33.546 -5.795 -16.214 1.00 58.03 86 TRP A N 1
ATOM 556 C CA . TRP A 1 86 ? 32.469 -5.113 -16.952 1.00 58.03 86 TRP A CA 1
ATOM 557 C C . TRP A 1 86 ? 31.066 -5.653 -16.651 1.00 58.03 86 TRP A C 1
ATOM 559 O O . TRP A 1 86 ? 30.077 -4.972 -16.924 1.00 58.03 86 TRP A O 1
ATOM 569 N N . GLN A 1 87 ? 30.964 -6.860 -16.086 1.00 57.19 87 GLN A N 1
ATOM 570 C CA . GLN A 1 87 ? 29.680 -7.451 -15.690 1.00 57.19 87 GLN A CA 1
ATOM 571 C C . GLN A 1 87 ? 29.396 -7.285 -14.194 1.00 57.19 87 GLN A C 1
ATOM 573 O O . GLN A 1 87 ? 28.230 -7.234 -13.807 1.00 57.19 87 GLN A O 1
ATOM 578 N N . ALA A 1 88 ? 30.430 -7.112 -13.362 1.00 60.25 88 ALA A N 1
ATOM 579 C CA . ALA A 1 88 ? 30.272 -6.872 -11.929 1.00 60.25 88 ALA A CA 1
ATOM 580 C C . ALA A 1 88 ? 29.318 -5.701 -11.590 1.00 60.25 88 ALA A C 1
ATOM 582 O O . ALA A 1 88 ? 28.467 -5.894 -10.721 1.00 60.25 88 ALA A O 1
ATOM 583 N N . PRO A 1 89 ? 29.336 -4.544 -12.291 1.00 61.69 89 PRO A N 1
ATOM 584 C CA . PRO A 1 89 ? 28.412 -3.451 -11.984 1.00 61.69 89 PRO A CA 1
ATOM 585 C C . PRO A 1 89 ? 26.956 -3.789 -12.316 1.00 61.69 89 PRO A C 1
ATOM 587 O O . PRO A 1 89 ? 26.054 -3.369 -11.601 1.00 61.69 89 PRO A O 1
ATOM 590 N N . ARG A 1 90 ? 26.706 -4.568 -13.380 1.00 65.44 90 ARG A N 1
ATOM 591 C CA . ARG A 1 90 ? 25.341 -4.945 -13.784 1.00 65.44 90 ARG A CA 1
ATOM 592 C C . ARG A 1 90 ? 24.737 -5.982 -12.849 1.00 65.44 90 ARG A C 1
ATOM 594 O O . ARG A 1 90 ? 23.563 -5.882 -12.520 1.00 65.44 90 ARG A O 1
ATOM 601 N N . VAL A 1 91 ? 25.544 -6.938 -12.395 1.00 64.12 91 VAL A N 1
ATOM 602 C CA . VAL A 1 91 ? 25.109 -7.935 -11.410 1.00 64.12 91 VAL A CA 1
ATOM 603 C C . VAL A 1 91 ? 24.869 -7.272 -10.050 1.00 64.12 91 VAL A C 1
ATOM 605 O O . VAL A 1 91 ? 23.846 -7.534 -9.429 1.00 64.12 91 VAL A O 1
ATOM 608 N N . ALA A 1 92 ? 25.733 -6.345 -9.622 1.00 64.06 92 ALA A N 1
ATOM 609 C CA . ALA A 1 92 ? 25.512 -5.572 -8.398 1.00 64.06 92 ALA A CA 1
ATOM 610 C C . ALA A 1 92 ? 24.263 -4.672 -8.484 1.00 64.06 92 ALA A C 1
ATOM 612 O O . ALA A 1 92 ? 23.474 -4.645 -7.545 1.00 64.06 92 ALA A O 1
ATOM 613 N N . ALA A 1 93 ? 24.038 -4.001 -9.620 1.00 62.06 93 ALA A N 1
ATOM 614 C CA . ALA A 1 93 ? 22.854 -3.167 -9.838 1.00 62.06 93 ALA A CA 1
ATOM 615 C C . ALA A 1 93 ? 21.547 -3.977 -9.931 1.00 62.06 93 ALA A C 1
ATOM 617 O O . ALA A 1 93 ? 20.485 -3.482 -9.559 1.00 62.06 93 ALA A O 1
ATOM 618 N N . ALA A 1 94 ? 21.608 -5.221 -10.421 1.00 62.56 94 ALA A N 1
ATOM 619 C CA . ALA A 1 94 ? 20.461 -6.127 -10.427 1.00 62.56 94 ALA A CA 1
ATOM 620 C C . ALA A 1 94 ? 20.106 -6.610 -9.012 1.00 62.56 94 ALA A C 1
ATOM 622 O O . ALA A 1 94 ? 18.929 -6.732 -8.695 1.00 62.56 94 ALA A O 1
ATOM 623 N N . LEU A 1 95 ? 21.107 -6.823 -8.151 1.00 69.69 95 LEU A N 1
ATOM 624 C CA . LEU A 1 95 ? 20.901 -7.193 -6.745 1.00 69.69 95 LEU A CA 1
ATOM 625 C C . LEU A 1 95 ? 20.372 -6.037 -5.884 1.00 69.69 95 LEU A C 1
ATOM 627 O O . LEU A 1 95 ? 19.828 -6.284 -4.814 1.00 69.69 95 LEU A O 1
ATOM 631 N N . SER A 1 96 ? 20.530 -4.789 -6.332 1.00 72.88 96 SER A N 1
ATOM 632 C CA . SER A 1 96 ? 20.048 -3.600 -5.622 1.00 72.88 96 SER A CA 1
ATOM 633 C C . SER A 1 96 ? 18.705 -3.075 -6.131 1.00 72.88 96 SER A C 1
ATOM 635 O O . SER A 1 96 ? 18.287 -1.999 -5.708 1.00 72.88 96 SER A O 1
ATOM 637 N N . ARG A 1 97 ? 18.050 -3.752 -7.085 1.00 78.31 97 ARG A N 1
ATOM 638 C CA . ARG A 1 97 ? 16.714 -3.330 -7.516 1.00 78.31 97 ARG A CA 1
ATOM 639 C C . ARG A 1 97 ? 15.691 -3.674 -6.431 1.00 78.31 97 ARG A C 1
ATOM 641 O O . ARG A 1 97 ? 15.673 -4.822 -5.985 1.00 78.31 97 ARG A O 1
ATOM 648 N N . PRO A 1 98 ? 14.823 -2.726 -6.040 1.00 87.12 98 PRO A N 1
ATOM 649 C CA . PRO A 1 98 ? 13.711 -3.028 -5.155 1.00 87.12 98 PRO A CA 1
ATOM 650 C C . PRO A 1 98 ? 12.830 -4.121 -5.759 1.00 87.12 98 PRO A C 1
ATOM 652 O O . PRO A 1 98 ? 12.526 -4.072 -6.951 1.00 87.12 98 PRO A O 1
ATOM 655 N N . ALA A 1 99 ? 12.411 -5.081 -4.934 1.00 87.19 99 ALA A N 1
ATOM 656 C CA . ALA A 1 99 ? 11.729 -6.295 -5.385 1.00 87.19 99 ALA A CA 1
ATOM 657 C C . ALA A 1 99 ? 10.427 -6.041 -6.168 1.00 87.19 99 ALA A C 1
ATOM 659 O O . ALA A 1 99 ? 10.074 -6.856 -7.008 1.00 87.19 99 ALA A O 1
ATOM 660 N N . TYR A 1 100 ? 9.745 -4.917 -5.919 1.00 92.19 100 TYR A N 1
ATOM 661 C CA . TYR A 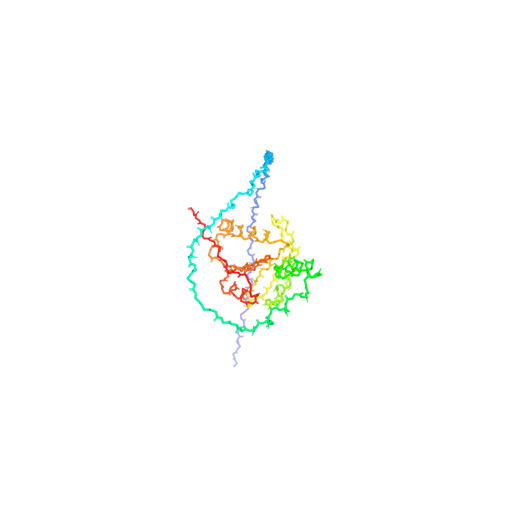1 100 ? 8.438 -4.606 -6.517 1.00 92.19 100 TYR A CA 1
ATOM 662 C C . TYR A 1 100 ? 8.439 -3.355 -7.408 1.00 92.19 100 TYR A C 1
ATOM 664 O O . TYR A 1 100 ? 7.383 -2.810 -7.723 1.00 92.19 100 TYR A O 1
ATOM 672 N N . LEU A 1 101 ? 9.617 -2.860 -7.799 1.00 94.50 101 LEU A N 1
ATOM 673 C CA . LEU A 1 101 ? 9.724 -1.685 -8.662 1.00 94.50 101 LEU A CA 1
ATOM 674 C C . LEU A 1 101 ? 9.221 -2.007 -10.077 1.00 94.50 101 LEU A C 1
ATOM 676 O O . LEU A 1 101 ? 9.866 -2.772 -10.793 1.00 94.50 101 LEU A O 1
ATOM 680 N N . GLY A 1 102 ? 8.121 -1.370 -10.488 1.00 93.56 102 GLY A N 1
ATOM 681 C CA . GLY A 1 102 ? 7.479 -1.610 -11.786 1.00 93.56 102 GLY A CA 1
ATOM 682 C C . GLY A 1 102 ? 6.787 -2.972 -11.903 1.00 93.56 102 GLY A C 1
ATOM 683 O O . GLY A 1 102 ? 6.543 -3.430 -13.015 1.00 93.56 102 GLY A O 1
ATOM 684 N N . GLU A 1 103 ? 6.515 -3.634 -10.775 1.00 96.31 103 GLU A N 1
ATOM 685 C CA . GLU A 1 103 ? 5.722 -4.863 -10.736 1.00 96.31 103 GLU A CA 1
ATOM 686 C C . GLU A 1 103 ? 4.224 -4.531 -10.598 1.00 96.31 103 GLU A C 1
ATOM 688 O O . GLU A 1 103 ? 3.863 -3.543 -9.939 1.00 96.31 103 GLU A O 1
ATOM 693 N N . PRO A 1 104 ? 3.324 -5.358 -11.162 1.00 96.69 104 PRO A N 1
ATOM 694 C CA . PRO A 1 104 ? 1.890 -5.166 -11.004 1.00 96.69 104 PRO A CA 1
ATOM 695 C C . PRO A 1 104 ? 1.473 -5.372 -9.544 1.00 96.69 104 PRO A C 1
ATOM 697 O O . PRO A 1 104 ? 2.041 -6.192 -8.816 1.00 96.69 104 PRO A O 1
ATOM 700 N N . ALA A 1 105 ? 0.410 -4.696 -9.114 1.00 96.69 105 ALA A N 1
ATOM 701 C CA . ALA A 1 105 ? -0.117 -4.827 -7.755 1.00 96.69 105 ALA A CA 1
ATOM 702 C C . ALA A 1 105 ? -0.584 -6.268 -7.456 1.00 96.69 105 ALA A C 1
ATOM 704 O O . ALA A 1 105 ? -0.542 -6.715 -6.307 1.00 96.69 105 ALA A O 1
ATOM 705 N N . ALA A 1 106 ? -0.947 -7.027 -8.495 1.00 97.56 106 ALA A N 1
ATOM 706 C CA . ALA A 1 106 ? -1.251 -8.453 -8.413 1.00 97.56 106 ALA A CA 1
ATOM 707 C C . ALA A 1 106 ? -0.075 -9.305 -7.893 1.00 97.56 106 ALA A C 1
ATOM 709 O O . ALA A 1 106 ? -0.309 -10.292 -7.196 1.00 97.56 106 ALA A O 1
ATOM 710 N N . ALA A 1 107 ? 1.178 -8.930 -8.189 1.00 97.44 107 ALA A N 1
ATOM 711 C CA . ALA A 1 107 ? 2.357 -9.647 -7.698 1.00 97.44 107 ALA A CA 1
ATOM 712 C C . ALA A 1 107 ? 2.474 -9.525 -6.172 1.00 97.44 107 ALA A C 1
ATOM 714 O O . ALA A 1 107 ? 2.570 -10.530 -5.469 1.00 97.44 107 ALA A O 1
ATOM 715 N N . ILE A 1 108 ? 2.328 -8.304 -5.644 1.00 97.06 108 ILE A N 1
ATOM 716 C CA . ILE A 1 108 ? 2.290 -8.068 -4.194 1.00 97.06 108 ILE A CA 1
ATOM 717 C C . ILE A 1 108 ? 1.103 -8.791 -3.559 1.00 97.06 108 ILE A C 1
ATOM 719 O O . ILE A 1 108 ? 1.248 -9.386 -2.494 1.00 97.06 108 ILE A O 1
ATOM 723 N N . ALA A 1 109 ? -0.072 -8.777 -4.195 1.00 97.62 109 ALA A N 1
ATOM 724 C CA . ALA A 1 109 ? -1.235 -9.500 -3.686 1.00 97.62 109 ALA A CA 1
ATOM 725 C C . ALA A 1 109 ? -0.961 -11.013 -3.566 1.00 97.62 109 ALA A C 1
ATOM 727 O O . ALA A 1 109 ? -1.333 -11.630 -2.564 1.00 97.62 109 ALA A O 1
ATOM 728 N N . ALA A 1 110 ? -0.275 -11.606 -4.547 1.00 97.75 110 ALA A N 1
ATOM 729 C CA . ALA A 1 110 ? 0.111 -13.013 -4.514 1.00 97.75 110 ALA A CA 1
ATOM 730 C C . ALA A 1 110 ? 1.088 -13.316 -3.363 1.00 97.75 110 ALA A C 1
ATOM 732 O O . ALA A 1 110 ? 0.852 -14.254 -2.596 1.00 97.75 110 ALA A O 1
ATOM 733 N N . ASP A 1 111 ? 2.117 -12.487 -3.173 1.00 97.00 111 ASP A N 1
ATOM 734 C CA . ASP A 1 111 ? 3.097 -12.654 -2.088 1.00 97.00 111 ASP A CA 1
ATOM 735 C C . ASP A 1 111 ? 2.482 -12.419 -0.703 1.00 97.00 111 ASP A C 1
ATOM 737 O O . ASP A 1 111 ? 2.787 -13.120 0.269 1.00 97.00 111 ASP A O 1
ATOM 741 N N . LEU A 1 112 ? 1.513 -11.505 -0.619 1.00 97.12 112 LEU A N 1
ATOM 742 C CA . LEU A 1 112 ? 0.685 -11.320 0.565 1.00 97.12 112 LEU A CA 1
ATOM 743 C C . LEU A 1 112 ? -0.290 -12.466 0.805 1.00 97.12 112 LEU A C 1
ATOM 745 O O . LEU A 1 112 ? -0.858 -12.510 1.895 1.00 97.12 112 LEU A O 1
ATOM 749 N N . ARG A 1 113 ? -0.483 -13.395 -0.139 1.00 97.38 113 ARG A N 1
ATOM 750 C CA . ARG A 1 113 ? -1.536 -14.426 -0.095 1.00 97.38 113 ARG A CA 1
ATOM 751 C C . ARG A 1 113 ? -2.903 -13.800 0.168 1.00 97.38 113 ARG A C 1
ATOM 753 O O . ARG A 1 113 ? -3.608 -14.182 1.101 1.00 97.38 113 ARG A O 1
ATOM 760 N N . CYS A 1 114 ? -3.194 -12.763 -0.600 1.00 96.25 114 CYS A N 1
ATOM 761 C CA . CYS A 1 114 ? -4.460 -12.063 -0.567 1.00 96.25 114 CYS A CA 1
ATOM 762 C C . CYS A 1 114 ? -5.546 -12.878 -1.278 1.00 96.25 114 CYS A C 1
ATOM 764 O O . CYS A 1 114 ? -5.294 -13.485 -2.319 1.00 96.25 114 CYS A O 1
ATOM 766 N N . ASP A 1 115 ? -6.768 -12.820 -0.762 1.00 97.69 115 ASP A N 1
ATOM 767 C CA . ASP A 1 115 ? -7.942 -13.387 -1.418 1.00 97.69 115 ASP A CA 1
ATOM 768 C C . ASP A 1 115 ? -8.653 -12.318 -2.259 1.00 97.69 115 ASP A C 1
ATOM 770 O O . ASP A 1 115 ? -8.642 -11.134 -1.917 1.00 97.69 115 ASP A O 1
ATOM 774 N N . ASN A 1 116 ? -9.334 -12.735 -3.331 1.00 96.75 116 ASN A N 1
ATOM 775 C CA . ASN A 1 116 ? -10.214 -11.875 -4.138 1.00 96.75 116 ASN A CA 1
ATOM 776 C C . ASN A 1 116 ? -9.544 -10.586 -4.648 1.00 96.75 116 ASN A C 1
ATOM 778 O O . ASN A 1 116 ? -10.105 -9.499 -4.510 1.00 96.75 116 ASN A O 1
ATOM 782 N N . TYR A 1 117 ? -8.338 -10.693 -5.213 1.00 97.75 117 TYR A N 1
ATOM 783 C CA . TYR A 1 117 ? -7.686 -9.535 -5.821 1.00 97.75 117 TYR A CA 1
ATOM 784 C C . TYR A 1 117 ? -8.506 -8.994 -7.001 1.00 97.75 117 TYR A C 1
ATOM 786 O O . TYR A 1 117 ? -8.874 -9.742 -7.909 1.00 97.75 117 TYR A O 1
ATOM 794 N N . ALA A 1 118 ? -8.755 -7.689 -6.985 1.00 97.06 118 ALA A N 1
ATOM 795 C CA . ALA A 1 118 ? -9.398 -6.938 -8.047 1.00 97.06 118 ALA A CA 1
ATOM 796 C C . ALA A 1 118 ? -8.521 -5.736 -8.409 1.00 97.06 118 ALA A C 1
ATOM 798 O O . ALA A 1 118 ? -8.247 -4.879 -7.565 1.00 97.06 118 ALA A O 1
ATOM 799 N N . GLN A 1 119 ? -8.082 -5.680 -9.664 1.00 96.44 119 GLN A N 1
ATOM 800 C CA . GLN A 1 119 ? -7.344 -4.537 -10.191 1.00 96.44 119 GLN A CA 1
ATOM 801 C C . GLN A 1 119 ? -8.264 -3.311 -10.263 1.00 96.44 119 GLN A C 1
ATOM 803 O O . GLN A 1 119 ? -9.436 -3.435 -10.625 1.00 96.44 119 GLN A O 1
ATOM 808 N N . SER A 1 120 ? -7.741 -2.137 -9.914 1.00 92.69 120 SER A N 1
ATOM 809 C CA . SER A 1 120 ? -8.451 -0.876 -10.113 1.00 92.69 120 SER A CA 1
ATOM 810 C C . SER A 1 120 ? -8.423 -0.531 -11.598 1.00 92.69 120 SER A C 1
ATOM 812 O O . SER A 1 120 ? -7.351 -0.414 -12.184 1.00 92.69 120 SER A O 1
ATOM 814 N N . THR A 1 121 ? -9.590 -0.390 -12.224 1.00 84.06 121 THR A N 1
ATOM 815 C CA . THR A 1 121 ? -9.693 0.080 -13.618 1.00 84.06 121 THR A CA 1
ATOM 816 C C . THR A 1 121 ? -9.585 1.593 -13.724 1.00 84.06 121 THR A C 1
ATOM 818 O O . THR A 1 121 ? -9.284 2.118 -14.795 1.00 84.06 121 THR A O 1
ATOM 821 N N . ASP A 1 122 ? -9.828 2.284 -12.613 1.00 74.62 122 ASP A N 1
ATOM 822 C CA . ASP A 1 122 ? -9.796 3.731 -12.542 1.00 74.62 122 ASP A CA 1
ATOM 823 C C . ASP A 1 122 ? -8.365 4.154 -12.238 1.00 74.62 122 ASP A C 1
ATOM 825 O O . ASP A 1 122 ? -7.969 4.359 -11.088 1.00 74.62 122 ASP A O 1
ATOM 829 N N . HIS A 1 123 ? -7.580 4.274 -13.308 1.00 63.94 123 HIS A N 1
ATOM 830 C CA . HIS A 1 123 ? -6.405 5.124 -13.282 1.00 63.94 123 HIS A CA 1
ATOM 831 C C . HIS A 1 123 ? -6.882 6.569 -13.296 1.00 63.94 123 HIS A C 1
ATOM 833 O O . HIS A 1 123 ? -6.861 7.224 -14.337 1.00 63.94 123 HIS A O 1
ATOM 839 N N . ASP A 1 124 ? -7.378 7.047 -12.155 1.00 57.44 124 ASP A N 1
ATOM 840 C CA . ASP A 1 124 ? -7.607 8.476 -12.002 1.00 57.44 124 ASP A CA 1
ATOM 841 C C . ASP A 1 124 ? -6.272 9.156 -12.333 1.00 57.44 124 ASP A C 1
ATOM 843 O O . ASP A 1 124 ? -5.220 8.670 -11.886 1.00 57.44 124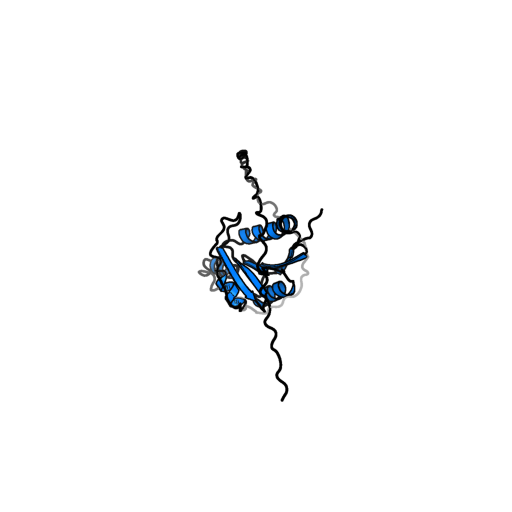 ASP A O 1
ATOM 847 N N . GLU A 1 125 ? -6.289 10.222 -13.142 1.00 58.06 125 GLU A N 1
ATOM 848 C CA . GLU A 1 125 ? -5.112 11.054 -13.442 1.00 58.06 125 GLU A CA 1
ATOM 849 C C . GLU A 1 125 ? -4.716 11.832 -12.176 1.00 58.06 125 GLU A C 1
ATOM 851 O O . GLU A 1 125 ? -4.631 13.059 -12.130 1.00 58.06 125 GLU A O 1
ATOM 856 N N . SER A 1 126 ? -4.521 11.094 -11.089 1.00 58.28 126 SER A N 1
ATOM 857 C CA . SER A 1 126 ? -4.091 11.587 -9.814 1.00 58.28 126 SER A CA 1
ATOM 858 C C . SER A 1 126 ? -2.732 12.236 -10.014 1.00 58.28 126 SER A C 1
ATOM 860 O O . SER A 1 126 ? -1.934 11.850 -10.871 1.00 58.28 126 SER A O 1
ATOM 862 N N . VAL A 1 127 ? -2.452 13.217 -9.169 1.00 67.69 127 VAL A N 1
ATOM 863 C CA . VAL A 1 127 ? -1.216 14.007 -9.170 1.00 67.69 127 VAL A CA 1
ATOM 864 C C . VAL A 1 127 ? 0.056 13.130 -9.124 1.00 67.69 127 VAL A C 1
ATOM 866 O O . VAL A 1 127 ? 1.153 13.613 -9.409 1.00 67.69 127 VAL A O 1
ATOM 869 N N . TYR A 1 128 ? -0.072 11.835 -8.815 1.00 74.50 128 TYR A N 1
ATOM 870 C CA . TYR A 1 128 ? 1.017 10.870 -8.732 1.00 74.50 128 TYR A CA 1
ATOM 871 C C . TYR A 1 128 ? 0.893 9.789 -9.803 1.00 74.50 128 TYR A C 1
ATOM 873 O O . TYR A 1 128 ? -0.167 9.206 -10.019 1.00 74.50 128 TYR A O 1
ATOM 881 N N . ARG A 1 129 ? 2.026 9.467 -10.429 1.00 85.94 129 ARG A N 1
ATOM 882 C CA . ARG A 1 129 ? 2.141 8.299 -11.300 1.00 85.94 129 ARG A CA 1
ATOM 883 C C . ARG A 1 129 ? 2.394 7.070 -10.440 1.00 85.94 129 ARG A C 1
ATOM 885 O O . ARG A 1 129 ? 3.451 6.953 -9.826 1.00 85.94 129 ARG A O 1
ATOM 892 N N . TYR A 1 130 ? 1.425 6.173 -10.398 1.00 91.25 130 TYR A N 1
ATOM 893 C CA . TYR A 1 130 ? 1.611 4.809 -9.923 1.00 91.25 130 TYR A CA 1
ATOM 894 C C . TYR A 1 130 ? 1.660 3.864 -11.127 1.00 91.25 130 TYR A C 1
ATOM 896 O O . TYR A 1 130 ? 1.149 4.191 -12.196 1.00 91.25 130 TYR A O 1
ATOM 904 N N . HIS A 1 131 ? 2.323 2.724 -10.951 1.00 93.31 131 HIS A N 1
ATOM 905 C CA . HIS A 1 131 ? 2.423 1.683 -11.970 1.00 93.31 131 HIS A CA 1
ATOM 906 C C . HIS A 1 131 ? 1.095 0.932 -12.084 1.00 93.31 131 HIS A C 1
ATOM 908 O O . HIS A 1 131 ? 0.512 0.836 -13.158 1.00 93.31 131 HIS A O 1
ATOM 914 N N . ASP A 1 132 ? 0.606 0.427 -10.951 1.00 94.62 132 ASP A N 1
ATOM 915 C CA . ASP A 1 132 ? -0.629 -0.340 -10.871 1.00 94.62 132 ASP A CA 1
ATOM 916 C C . ASP A 1 132 ? -1.265 -0.188 -9.484 1.00 94.62 132 ASP A C 1
ATOM 918 O O . ASP A 1 132 ? -0.599 0.142 -8.493 1.00 94.62 132 ASP A O 1
ATOM 922 N N . GLN A 1 133 ? -2.572 -0.418 -9.412 1.00 95.12 133 GLN A N 1
ATOM 923 C CA . GLN A 1 133 ? -3.324 -0.382 -8.167 1.00 95.12 133 GLN A CA 1
ATOM 924 C C . GLN A 1 133 ? -4.396 -1.467 -8.166 1.00 95.12 133 GLN A C 1
ATOM 926 O O . GLN A 1 133 ? -5.032 -1.756 -9.175 1.00 95.12 133 GLN A O 1
ATOM 931 N N . GLY A 1 134 ? -4.640 -2.061 -7.005 1.00 95.38 134 GLY A N 1
ATOM 932 C CA . GLY A 1 134 ? -5.758 -2.973 -6.825 1.00 95.38 134 GLY A CA 1
ATOM 933 C C . GLY A 1 134 ? -6.159 -3.108 -5.372 1.00 95.38 134 GLY A C 1
ATOM 934 O O . GLY A 1 134 ? -5.509 -2.577 -4.471 1.00 95.38 134 GLY A O 1
ATOM 935 N N . THR A 1 135 ? -7.236 -3.844 -5.147 1.00 96.69 135 THR A N 1
ATOM 936 C CA . THR A 1 135 ? -7.721 -4.184 -3.813 1.00 96.69 135 THR A CA 1
ATOM 937 C C . THR A 1 135 ? -7.741 -5.691 -3.625 1.00 96.69 135 THR A C 1
ATOM 939 O O . THR A 1 135 ? -7.914 -6.442 -4.581 1.00 96.69 135 THR A O 1
ATOM 942 N N . CYS A 1 136 ? -7.539 -6.156 -2.398 1.00 97.19 136 CYS A N 1
ATOM 943 C CA . CYS A 1 136 ? -7.701 -7.563 -2.043 1.00 97.19 136 CYS A CA 1
ATOM 944 C C . CYS A 1 136 ? -8.079 -7.726 -0.573 1.00 97.19 136 CYS A C 1
ATOM 946 O O . CYS A 1 136 ? -7.983 -6.784 0.213 1.00 97.19 136 CYS A O 1
ATOM 948 N N . SER A 1 137 ? -8.514 -8.924 -0.186 1.00 96.94 137 SER A N 1
ATOM 949 C CA . SER A 1 137 ? -8.767 -9.270 1.209 1.00 96.94 137 SER A CA 1
ATOM 950 C C . SER A 1 137 ? -7.524 -9.895 1.842 1.00 96.94 137 SER A C 1
ATOM 952 O O . SER A 1 137 ? -7.071 -10.962 1.434 1.00 96.94 137 SER A O 1
ATOM 954 N N . LEU A 1 138 ? -6.986 -9.238 2.866 1.00 96.50 138 LEU A N 1
ATOM 955 C CA . LEU A 1 138 ? -5.878 -9.710 3.683 1.00 96.50 138 LEU A CA 1
ATOM 956 C C . LEU A 1 138 ? -6.385 -9.968 5.102 1.00 96.50 138 LEU A C 1
ATOM 958 O O . LEU A 1 138 ? -6.715 -9.034 5.828 1.00 96.50 138 LEU A O 1
ATOM 962 N N . ALA A 1 139 ? -6.450 -11.242 5.501 1.00 94.94 139 ALA A N 1
ATOM 963 C CA . ALA A 1 139 ? -6.920 -11.652 6.831 1.00 94.94 139 ALA A CA 1
ATOM 964 C C . ALA A 1 139 ? -8.313 -11.090 7.204 1.00 94.94 139 ALA A C 1
ATOM 966 O O . ALA A 1 139 ? -8.568 -10.750 8.356 1.00 94.94 139 ALA A O 1
ATOM 967 N N . GLY A 1 140 ? -9.219 -10.994 6.223 1.00 93.88 140 GLY A N 1
ATOM 968 C CA . GLY A 1 140 ? -10.574 -10.459 6.403 1.00 93.88 140 GLY A CA 1
ATOM 969 C C . GLY A 1 140 ? -10.692 -8.937 6.261 1.00 93.88 140 GLY A C 1
ATOM 970 O O . GLY A 1 140 ? -11.807 -8.420 6.245 1.00 93.88 140 GLY A O 1
ATOM 971 N N . THR A 1 141 ? -9.578 -8.224 6.092 1.00 94.50 141 THR A N 1
ATOM 972 C CA . THR A 1 141 ? -9.542 -6.773 5.867 1.00 94.50 141 THR A CA 1
ATOM 973 C C . THR A 1 141 ? -9.352 -6.472 4.386 1.00 94.50 141 THR A C 1
ATOM 975 O O . THR A 1 141 ? -8.519 -7.095 3.736 1.00 94.50 141 THR A O 1
ATOM 978 N N . VAL A 1 142 ? -10.101 -5.518 3.830 1.00 95.38 142 VAL A N 1
ATOM 979 C CA . VAL A 1 142 ? -9.869 -5.060 2.451 1.00 95.38 142 VAL A CA 1
ATOM 980 C C . VAL A 1 142 ? -8.710 -4.071 2.451 1.00 95.38 142 VAL A C 1
ATOM 982 O O . VAL A 1 142 ? -8.786 -3.029 3.099 1.00 95.38 142 VAL A O 1
ATOM 985 N N . VAL A 1 143 ? -7.650 -4.391 1.718 1.00 95.88 143 VAL A N 1
ATOM 986 C CA . VAL A 1 143 ? -6.473 -3.536 1.554 1.00 95.88 143 VAL A CA 1
ATOM 987 C C . VAL A 1 143 ? -6.366 -3.045 0.119 1.00 95.88 143 VAL A C 1
ATOM 989 O O . VAL A 1 143 ? -6.682 -3.779 -0.816 1.00 95.88 143 VAL A O 1
ATOM 992 N N . THR A 1 144 ? -5.893 -1.817 -0.042 1.00 95.50 144 THR A N 1
ATOM 993 C CA . THR A 1 144 ? -5.478 -1.230 -1.313 1.00 95.50 144 THR A CA 1
ATOM 994 C C . THR A 1 144 ? -3.969 -1.379 -1.445 1.00 95.50 144 THR A C 1
ATOM 996 O O . THR A 1 144 ? -3.220 -0.979 -0.553 1.00 95.50 144 THR A O 1
ATOM 999 N N . ILE A 1 145 ? -3.527 -1.948 -2.561 1.00 96.38 145 ILE A N 1
ATOM 1000 C CA . ILE A 1 145 ? -2.124 -2.125 -2.934 1.00 96.38 145 ILE A CA 1
ATOM 1001 C C . ILE A 1 145 ? -1.827 -1.152 -4.069 1.00 96.38 145 ILE A C 1
ATOM 1003 O O . ILE A 1 145 ? -2.541 -1.151 -5.067 1.00 96.38 145 ILE A O 1
ATOM 1007 N N . THR A 1 146 ? -0.774 -0.351 -3.929 1.00 95.44 146 THR A N 1
ATOM 1008 C CA . THR A 1 146 ? -0.287 0.571 -4.966 1.00 95.44 146 THR A CA 1
ATOM 1009 C C . THR A 1 146 ? 1.190 0.298 -5.234 1.00 95.44 146 THR A C 1
ATOM 1011 O O . THR A 1 146 ? 1.983 0.254 -4.291 1.00 95.44 146 THR A O 1
ATOM 1014 N N . THR A 1 147 ? 1.570 0.125 -6.499 1.00 95.94 147 THR A N 1
ATOM 1015 C CA . THR A 1 147 ? 2.970 -0.037 -6.929 1.00 95.94 147 THR A CA 1
ATOM 1016 C C . THR A 1 147 ? 3.432 1.151 -7.756 1.00 95.94 147 THR A C 1
ATOM 1018 O O . THR A 1 147 ? 2.624 1.915 -8.280 1.00 95.94 147 THR A O 1
ATOM 1021 N N . PHE A 1 148 ? 4.746 1.347 -7.863 1.00 95.19 148 PHE A N 1
ATOM 1022 C CA . PHE A 1 148 ? 5.328 2.501 -8.546 1.00 95.19 148 PHE A CA 1
ATOM 1023 C C . PHE A 1 148 ? 6.418 2.074 -9.534 1.00 95.19 148 PHE A C 1
ATOM 1025 O O . PHE A 1 148 ? 7.189 1.154 -9.264 1.00 95.19 148 PHE A O 1
ATOM 1032 N N . ASP A 1 149 ? 6.541 2.797 -10.650 1.00 94.19 149 ASP A N 1
ATOM 1033 C CA . ASP A 1 149 ? 7.630 2.607 -11.624 1.00 94.19 149 ASP A CA 1
ATOM 1034 C C . ASP A 1 149 ? 8.966 3.180 -11.134 1.00 94.19 149 ASP A C 1
ATOM 1036 O O . ASP A 1 149 ? 10.037 2.854 -11.655 1.00 94.19 149 ASP A O 1
ATOM 1040 N N . ARG A 1 150 ? 8.916 4.082 -10.144 1.00 94.25 150 ARG A N 1
ATOM 1041 C CA . ARG A 1 150 ? 10.082 4.750 -9.558 1.00 94.25 150 ARG A CA 1
ATOM 1042 C C . ARG A 1 150 ? 9.971 4.804 -8.045 1.00 94.25 150 ARG A C 1
ATOM 1044 O O . ARG A 1 150 ? 8.920 5.110 -7.489 1.00 94.25 150 ARG A O 1
ATOM 1051 N N . VAL A 1 151 ? 11.105 4.625 -7.372 1.00 93.44 151 VAL A N 1
ATOM 1052 C CA . VAL A 1 151 ? 11.204 4.792 -5.912 1.00 93.44 151 VAL A CA 1
ATOM 1053 C C . VAL A 1 151 ? 10.836 6.220 -5.488 1.00 93.44 151 VAL A C 1
ATOM 1055 O O . VAL A 1 151 ? 10.180 6.402 -4.465 1.00 93.44 151 VAL A O 1
ATOM 1058 N N . SER A 1 152 ? 11.204 7.227 -6.289 1.00 93.38 152 SER A N 1
ATOM 1059 C CA . SER A 1 152 ? 10.857 8.633 -6.040 1.00 93.38 152 SER A CA 1
ATOM 1060 C C . SER A 1 152 ? 9.349 8.872 -5.991 1.00 93.38 152 SER A C 1
ATOM 1062 O O . SER A 1 152 ? 8.891 9.670 -5.179 1.00 93.38 152 SER A O 1
ATOM 1064 N N . ASP A 1 153 ? 8.581 8.164 -6.822 1.00 93.19 153 ASP A N 1
ATOM 1065 C CA . ASP A 1 153 ? 7.132 8.347 -6.919 1.00 93.19 153 ASP A CA 1
ATOM 1066 C C . ASP A 1 153 ? 6.448 7.763 -5.670 1.00 93.19 153 ASP A C 1
ATOM 1068 O O . ASP A 1 153 ? 5.588 8.409 -5.072 1.00 93.19 153 ASP A O 1
ATOM 1072 N N . GLY A 1 154 ? 6.938 6.621 -5.171 1.00 91.94 154 GLY A N 1
ATOM 1073 C CA . GLY A 1 154 ? 6.515 6.067 -3.880 1.00 91.94 154 GLY A CA 1
ATOM 1074 C C . GLY A 1 154 ? 6.869 6.960 -2.682 1.00 91.94 154 GLY A C 1
ATOM 1075 O O . GLY A 1 154 ? 6.057 7.128 -1.772 1.00 91.94 154 GLY A O 1
ATOM 1076 N N . GLN A 1 155 ? 8.044 7.600 -2.685 1.00 92.44 155 GLN A N 1
ATOM 1077 C CA . GLN A 1 155 ? 8.432 8.561 -1.637 1.00 92.44 155 GLN A CA 1
ATOM 1078 C C . GLN A 1 155 ? 7.597 9.850 -1.673 1.00 92.44 155 GLN A C 1
ATOM 1080 O O . GLN A 1 155 ? 7.268 10.414 -0.622 1.00 92.44 155 GLN A O 1
ATOM 1085 N N . ALA A 1 156 ? 7.248 10.323 -2.871 1.00 91.81 156 ALA A N 1
ATOM 1086 C CA . ALA A 1 156 ? 6.343 11.451 -3.047 1.00 91.81 156 ALA A CA 1
ATOM 1087 C C . ALA A 1 156 ? 4.947 11.107 -2.511 1.00 91.81 156 ALA A C 1
ATOM 1089 O O . ALA A 1 156 ? 4.392 11.874 -1.723 1.00 91.81 156 ALA A O 1
ATOM 1090 N N . PHE A 1 157 ? 4.434 9.920 -2.845 1.00 91.88 157 PHE A N 1
ATOM 1091 C CA . PHE A 1 157 ? 3.174 9.413 -2.310 1.00 91.88 157 PHE A CA 1
ATOM 1092 C C . PHE A 1 157 ? 3.192 9.326 -0.775 1.00 91.88 157 PHE A C 1
ATOM 1094 O O . PHE A 1 157 ? 2.292 9.851 -0.124 1.00 91.88 157 PHE A O 1
ATOM 1101 N N . GLU A 1 158 ? 4.246 8.768 -0.167 1.00 91.31 158 GLU A N 1
ATOM 1102 C CA . GLU A 1 158 ? 4.413 8.745 1.299 1.00 91.31 158 GLU A CA 1
ATOM 1103 C C . GLU A 1 158 ? 4.399 10.162 1.902 1.00 91.31 158 GLU A C 1
ATOM 1105 O O . GLU A 1 158 ? 3.757 10.414 2.926 1.00 91.31 158 GLU A O 1
ATOM 1110 N N . SER A 1 159 ? 5.080 11.112 1.258 1.00 91.38 159 SER A N 1
ATOM 1111 C CA . SER A 1 159 ? 5.130 12.502 1.722 1.00 91.38 159 SER A CA 1
ATOM 1112 C C . SER A 1 159 ? 3.749 13.155 1.723 1.00 91.38 159 SER A C 1
ATOM 1114 O O . SER A 1 159 ? 3.423 13.898 2.648 1.00 91.38 159 SER A O 1
ATOM 1116 N N . VAL A 1 160 ? 2.919 12.828 0.737 1.00 88.88 160 VAL A N 1
ATOM 1117 C CA . VAL A 1 160 ? 1.548 13.332 0.597 1.00 88.88 160 VAL A CA 1
ATOM 1118 C C . VAL A 1 160 ? 0.617 12.658 1.590 1.00 88.88 160 VAL A C 1
ATOM 1120 O O . VAL A 1 160 ? -0.141 13.346 2.272 1.00 88.88 160 VAL A O 1
ATOM 1123 N N . MET A 1 161 ? 0.745 11.341 1.762 1.00 88.12 161 MET A N 1
ATOM 1124 C CA . MET A 1 161 ? 0.043 10.598 2.810 1.00 88.12 161 MET A CA 1
ATOM 1125 C C . MET A 1 161 ? 0.316 11.186 4.198 1.00 88.12 161 MET A C 1
ATOM 1127 O O . MET A 1 161 ? -0.558 11.215 5.055 1.00 88.12 161 MET A O 1
ATOM 1131 N N . ARG A 1 162 ? 1.525 11.699 4.431 1.00 89.31 162 ARG A N 1
ATOM 1132 C CA . ARG A 1 162 ? 1.894 12.334 5.698 1.00 89.31 162 ARG A CA 1
ATOM 1133 C C . ARG A 1 162 ? 1.417 13.783 5.818 1.00 89.31 162 ARG A C 1
ATOM 1135 O O . ARG A 1 162 ? 1.044 14.192 6.912 1.00 89.31 162 ARG A O 1
ATOM 1142 N N . ALA A 1 163 ? 1.484 14.564 4.742 1.00 90.00 163 ALA A N 1
ATOM 1143 C CA . ALA A 1 163 ? 1.232 16.004 4.788 1.00 90.00 163 ALA A CA 1
ATOM 1144 C C . ALA A 1 163 ? -0.237 16.373 4.540 1.00 90.00 163 ALA A C 1
ATOM 1146 O O . ALA A 1 163 ? -0.776 17.238 5.226 1.00 90.00 163 ALA A O 1
ATOM 1147 N N . LEU A 1 164 ? -0.881 15.729 3.564 1.00 88.62 164 LEU A N 1
ATOM 1148 C CA . LEU A 1 164 ? -2.190 16.136 3.060 1.00 88.62 164 LEU A CA 1
ATOM 1149 C C . LEU A 1 164 ? -3.334 15.355 3.706 1.00 88.62 164 LEU A C 1
ATOM 1151 O O . LEU A 1 164 ? -4.334 15.952 4.095 1.00 88.62 164 LEU A O 1
ATOM 1155 N N . ILE A 1 165 ? -3.185 14.038 3.874 1.00 87.06 165 ILE A N 1
ATOM 1156 C CA . ILE A 1 165 ? -4.244 13.176 4.425 1.00 87.06 165 ILE A CA 1
ATOM 1157 C C . ILE A 1 165 ? -4.755 13.637 5.796 1.00 87.06 165 ILE A C 1
ATOM 1159 O O . ILE A 1 165 ? -5.971 13.657 5.959 1.00 87.06 165 ILE A O 1
ATOM 1163 N N . PRO A 1 166 ? -3.925 14.088 6.761 1.00 86.75 166 PRO A N 1
ATOM 1164 C CA . PRO A 1 166 ? -4.447 14.601 8.030 1.00 86.75 166 PRO A CA 1
ATOM 1165 C C . PRO A 1 166 ? -5.413 15.785 7.875 1.00 86.75 166 PRO A C 1
ATOM 1167 O O . PRO A 1 166 ? -6.253 15.996 8.751 1.00 86.75 166 PRO A O 1
ATOM 1170 N N . VAL A 1 167 ? -5.273 16.550 6.786 1.00 86.75 167 VAL A N 1
ATOM 1171 C CA . VAL A 1 167 ? -6.085 17.729 6.461 1.00 86.75 167 VAL A CA 1
ATOM 1172 C C . VAL A 1 167 ? -7.360 17.325 5.720 1.00 86.75 167 VAL A C 1
ATOM 1174 O O . VAL A 1 167 ? -8.441 17.768 6.097 1.00 86.75 167 VAL A O 1
ATOM 1177 N N . VAL A 1 168 ? -7.252 16.474 4.691 1.00 87.81 168 VAL A N 1
ATOM 1178 C CA . VAL A 1 168 ? -8.401 16.087 3.844 1.00 87.81 168 VAL A CA 1
ATOM 1179 C C . VAL A 1 168 ? -9.238 14.944 4.432 1.00 87.81 168 VAL A C 1
ATOM 1181 O O . VAL A 1 168 ? -10.444 14.879 4.208 1.00 87.81 168 VAL A O 1
ATOM 1184 N N . HIS A 1 169 ? -8.623 14.073 5.233 1.00 86.25 169 HIS A N 1
ATOM 1185 C CA . HIS A 1 169 ? -9.247 12.928 5.895 1.00 86.25 169 HIS A CA 1
ATOM 1186 C C . HIS A 1 169 ? -8.863 12.904 7.383 1.00 86.25 169 HIS A C 1
ATOM 1188 O O . HIS A 1 169 ? -8.068 12.070 7.821 1.00 86.25 169 HIS A O 1
ATOM 1194 N N . PRO A 1 170 ? -9.438 13.794 8.214 1.00 85.62 170 PRO A N 1
ATOM 1195 C CA . PRO A 1 170 ? -9.090 13.886 9.633 1.00 85.62 170 PRO A CA 1
ATOM 1196 C C . PRO A 1 170 ? -9.394 12.602 10.422 1.00 85.62 170 PRO A C 1
ATOM 1198 O O . PRO A 1 170 ? -8.784 12.357 11.460 1.00 85.62 170 PRO A O 1
ATOM 1201 N N . THR A 1 171 ? -10.296 11.751 9.924 1.00 87.69 171 THR A N 1
ATOM 1202 C CA . THR A 1 171 ? -10.591 10.425 10.491 1.00 87.69 171 THR A CA 1
ATOM 1203 C C . THR A 1 171 ? -9.449 9.426 10.322 1.00 87.69 171 THR A C 1
ATOM 1205 O O . THR A 1 171 ? -9.457 8.393 10.980 1.00 87.69 171 THR A O 1
ATOM 1208 N N . TRP A 1 172 ? -8.476 9.709 9.453 1.00 85.44 172 TRP A N 1
ATOM 1209 C CA . TRP A 1 172 ? -7.291 8.878 9.231 1.00 85.44 172 TRP A CA 1
ATOM 1210 C C . TRP A 1 172 ? -6.082 9.366 10.042 1.00 85.44 172 TRP A C 1
ATOM 1212 O O . TRP A 1 172 ? -4.959 8.938 9.812 1.00 85.44 172 TRP A O 1
ATOM 1222 N N . GLN A 1 173 ? -6.250 10.271 11.003 1.00 85.19 173 GLN A N 1
ATOM 1223 C CA . GLN A 1 173 ? -5.147 10.641 11.893 1.00 85.19 173 GLN A CA 1
ATOM 1224 C C . GLN A 1 173 ? -4.838 9.499 12.871 1.00 85.19 173 GLN A C 1
ATOM 1226 O O . GLN A 1 173 ? -5.742 8.937 13.484 1.00 85.19 173 GLN A O 1
ATOM 1231 N N . GLY A 1 174 ? -3.559 9.144 13.016 1.00 85.00 174 GLY A N 1
ATOM 1232 C CA . GLY A 1 174 ? -3.119 7.998 13.824 1.00 85.00 174 GLY A CA 1
ATOM 1233 C C . GLY A 1 174 ? -3.296 6.637 13.141 1.00 85.00 174 GLY A C 1
ATOM 1234 O O . GLY A 1 174 ? -2.857 5.620 13.675 1.00 85.00 174 GLY A O 1
ATOM 1235 N N . ALA A 1 175 ? -3.890 6.622 11.950 1.00 88.75 175 ALA A N 1
ATOM 1236 C CA . ALA A 1 175 ? -3.977 5.455 11.095 1.00 88.75 175 ALA A CA 1
ATOM 1237 C C . ALA A 1 175 ? -2.595 4.986 10.626 1.00 88.75 175 ALA A C 1
ATOM 1239 O O . ALA A 1 175 ? -1.640 5.764 10.549 1.00 88.75 175 ALA A O 1
ATOM 1240 N N . THR A 1 176 ? -2.500 3.714 10.258 1.00 91.81 176 THR A N 1
ATOM 1241 C CA . THR A 1 176 ? -1.252 3.080 9.844 1.00 91.81 176 THR A CA 1
ATOM 1242 C C . THR A 1 176 ? -1.354 2.378 8.502 1.00 91.81 176 THR A C 1
ATOM 1244 O O . THR A 1 176 ? -2.387 1.827 8.129 1.00 91.81 176 THR A O 1
ATOM 1247 N N . TYR A 1 177 ? -0.246 2.386 7.775 1.00 94.69 177 TYR A N 1
ATOM 1248 C CA . TYR A 1 177 ? -0.097 1.698 6.500 1.00 94.69 177 TYR A CA 1
ATOM 1249 C C . TYR A 1 177 ? 1.302 1.093 6.404 1.00 94.69 177 TYR A C 1
ATOM 1251 O O . TYR A 1 177 ? 2.203 1.442 7.172 1.00 94.69 177 TYR A O 1
ATOM 1259 N N . ALA A 1 178 ? 1.488 0.160 5.479 1.00 96.00 178 ALA A N 1
ATOM 1260 C CA . ALA A 1 178 ? 2.788 -0.415 5.172 1.00 96.00 178 ALA A CA 1
ATOM 1261 C C . ALA A 1 178 ? 3.343 0.223 3.899 1.00 96.00 178 ALA A C 1
ATOM 1263 O O . ALA A 1 178 ? 2.627 0.384 2.913 1.00 96.00 178 ALA A O 1
ATOM 1264 N N . ALA A 1 179 ? 4.624 0.575 3.909 1.00 95.50 179 ALA A N 1
ATOM 1265 C CA . ALA A 1 179 ? 5.304 1.093 2.731 1.00 95.50 179 ALA A CA 1
ATOM 1266 C C . ALA A 1 179 ? 6.705 0.507 2.613 1.00 95.50 179 ALA A C 1
ATOM 1268 O O . ALA A 1 179 ? 7.418 0.368 3.611 1.00 95.50 179 ALA A O 1
ATOM 1269 N N . GLY A 1 180 ? 7.108 0.202 1.387 1.00 94.12 180 GLY A N 1
ATOM 1270 C CA . GLY A 1 180 ? 8.466 -0.195 1.052 1.00 94.12 180 GLY A CA 1
ATOM 1271 C C . GLY A 1 180 ? 8.989 0.577 -0.148 1.00 94.12 180 GLY A C 1
ATOM 1272 O O . GLY A 1 180 ? 8.412 1.571 -0.589 1.00 94.12 180 GLY A O 1
ATOM 1273 N N . GLU A 1 181 ? 10.119 0.130 -0.680 1.00 91.50 181 GLU A N 1
ATOM 1274 C CA . GLU A 1 181 ? 10.677 0.724 -1.887 1.00 91.50 181 GLU A CA 1
ATOM 1275 C C . GLU A 1 181 ? 9.778 0.386 -3.086 1.00 91.50 181 GLU A C 1
ATOM 1277 O O . GLU A 1 181 ? 9.700 -0.766 -3.508 1.00 91.50 181 GLU A O 1
ATOM 1282 N N . ALA A 1 182 ? 9.104 1.413 -3.616 1.00 91.19 182 ALA A N 1
ATOM 1283 C CA . ALA A 1 182 ? 8.199 1.348 -4.767 1.00 91.19 182 ALA A CA 1
ATOM 1284 C C . ALA A 1 182 ? 6.887 0.564 -4.575 1.00 91.19 182 ALA A C 1
ATOM 1286 O O . ALA A 1 182 ? 6.250 0.181 -5.556 1.00 91.19 182 ALA A O 1
ATOM 1287 N N . TRP A 1 183 ? 6.409 0.430 -3.335 1.00 95.25 183 TRP A N 1
ATOM 1288 C CA . TRP A 1 183 ? 5.054 -0.052 -3.065 1.00 95.25 183 TRP A CA 1
ATOM 1289 C C . TRP A 1 183 ? 4.463 0.519 -1.774 1.00 95.25 183 TRP A C 1
ATOM 1291 O O . TRP A 1 183 ? 5.180 0.904 -0.846 1.00 95.25 183 TRP A O 1
ATOM 1301 N N . ASN A 1 184 ? 3.134 0.541 -1.707 1.00 94.81 184 ASN A N 1
ATOM 1302 C CA . ASN A 1 184 ? 2.354 0.923 -0.536 1.00 94.81 184 ASN A CA 1
ATOM 1303 C C . ASN A 1 184 ? 1.144 -0.010 -0.378 1.00 94.81 184 ASN A C 1
ATOM 1305 O O . ASN A 1 184 ? 0.504 -0.363 -1.368 1.00 94.81 184 ASN A O 1
ATOM 1309 N N . VAL A 1 185 ? 0.831 -0.400 0.859 1.00 90.56 185 VAL A N 1
ATOM 1310 C CA . VAL A 1 185 ? -0.384 -1.146 1.198 1.00 90.56 185 VAL A CA 1
ATOM 1311 C C . VAL A 1 185 ? -1.076 -0.488 2.382 1.00 90.56 185 VAL A C 1
ATOM 1313 O O . VAL A 1 185 ? -0.496 -0.345 3.462 1.00 90.56 185 VAL A O 1
ATOM 1316 N N . ALA A 1 186 ? -2.343 -0.144 2.194 1.00 91.00 186 ALA A N 1
ATOM 1317 C CA . ALA A 1 186 ? -3.181 0.501 3.195 1.00 91.00 186 ALA A CA 1
ATOM 1318 C C . ALA A 1 186 ? -4.508 -0.255 3.324 1.00 91.00 186 ALA A C 1
ATOM 1320 O O . ALA A 1 186 ? -5.097 -0.648 2.324 1.00 91.00 186 ALA A O 1
ATOM 1321 N N . ASP A 1 187 ? -5.005 -0.460 4.544 1.00 86.25 187 ASP A N 1
ATOM 1322 C CA . ASP A 1 187 ? -6.392 -0.895 4.749 1.00 86.25 187 ASP A CA 1
ATOM 1323 C C . ASP A 1 187 ? -7.345 0.208 4.267 1.00 86.25 187 ASP A C 1
ATOM 1325 O O . ASP A 1 187 ? -7.261 1.354 4.701 1.00 86.25 187 ASP A O 1
ATOM 1329 N N . ALA A 1 188 ? -8.248 -0.149 3.352 1.00 75.44 188 ALA A N 1
ATOM 1330 C CA . ALA A 1 188 ? -9.109 0.793 2.645 1.00 75.44 188 ALA A CA 1
ATOM 1331 C C . ALA A 1 188 ? -10.129 1.503 3.555 1.00 75.44 188 ALA A C 1
ATOM 1333 O O . ALA A 1 188 ? -10.746 2.483 3.137 1.00 75.44 188 ALA A O 1
ATOM 1334 N N . ARG A 1 189 ? -10.359 0.997 4.774 1.00 76.12 189 ARG A N 1
ATOM 1335 C CA . ARG A 1 189 ? -11.373 1.516 5.701 1.00 76.12 189 ARG A CA 1
ATOM 1336 C C . ARG A 1 189 ? -10.781 2.005 7.014 1.00 76.12 189 ARG A C 1
ATOM 1338 O O . ARG A 1 189 ? -11.104 3.114 7.430 1.00 76.12 189 ARG A O 1
ATOM 1345 N N . ASN A 1 190 ? -9.956 1.183 7.664 1.00 76.06 190 ASN A N 1
ATOM 1346 C CA . ASN A 1 190 ? -9.604 1.378 9.074 1.00 76.06 190 ASN A CA 1
ATOM 1347 C C . ASN A 1 190 ? -8.105 1.566 9.340 1.00 76.06 190 ASN A C 1
ATOM 1349 O O . ASN A 1 190 ? -7.757 1.944 10.456 1.00 76.06 190 ASN A O 1
ATOM 1353 N N . LEU A 1 191 ? -7.233 1.338 8.347 1.00 79.38 191 LEU A N 1
ATOM 1354 C CA . LEU A 1 191 ? -5.785 1.577 8.432 1.00 79.38 191 LEU A CA 1
ATOM 1355 C C . LEU A 1 191 ? -5.158 1.071 9.750 1.00 79.38 191 LEU A C 1
ATOM 1357 O O . LEU A 1 191 ? -4.514 1.819 10.494 1.00 79.38 191 LEU A O 1
ATOM 1361 N N . THR A 1 192 ? -5.385 -0.203 10.076 1.00 85.25 192 THR A N 1
ATOM 1362 C CA . THR A 1 192 ? -5.009 -0.752 11.387 1.00 85.25 192 THR A CA 1
ATOM 1363 C C . THR A 1 192 ? -3.534 -1.179 11.485 1.00 85.25 192 THR A C 1
ATOM 1365 O O . THR A 1 192 ? -2.978 -1.707 10.508 1.00 85.25 192 THR A O 1
ATOM 1368 N N . PRO A 1 193 ? -2.886 -1.017 12.661 1.00 91.00 193 PRO A N 1
ATOM 1369 C CA . PRO A 1 193 ? -1.484 -1.404 12.863 1.00 91.00 193 PRO A CA 1
ATOM 1370 C C . PRO A 1 193 ? -1.222 -2.886 12.618 1.00 91.00 193 PRO A C 1
ATOM 1372 O O . PRO A 1 193 ? -0.150 -3.258 12.131 1.00 91.00 193 PRO A O 1
ATOM 1375 N N . GLU A 1 194 ? -2.199 -3.739 12.928 1.00 93.62 194 GLU A N 1
ATOM 1376 C CA . GLU A 1 194 ? -2.109 -5.186 12.753 1.00 93.62 194 GLU A CA 1
ATOM 1377 C C . GLU A 1 194 ? -1.963 -5.544 11.273 1.00 93.62 194 GLU A C 1
ATOM 1379 O O . GLU A 1 194 ? -1.095 -6.341 10.912 1.00 93.62 194 GLU A O 1
ATOM 1384 N N . THR A 1 195 ? -2.758 -4.906 10.408 1.00 94.19 195 THR A N 1
ATOM 1385 C CA . THR A 1 195 ? -2.715 -5.137 8.960 1.00 94.19 195 THR A CA 1
ATOM 1386 C C . THR A 1 195 ? -1.381 -4.670 8.382 1.00 94.19 195 THR A C 1
ATOM 1388 O O . THR A 1 195 ? -0.723 -5.420 7.660 1.00 94.19 195 THR A O 1
ATOM 1391 N N . ALA A 1 196 ? -0.924 -3.469 8.749 1.00 94.56 196 ALA A N 1
ATOM 1392 C CA . ALA A 1 196 ? 0.353 -2.937 8.276 1.00 94.56 196 ALA A CA 1
ATOM 1393 C C . ALA A 1 196 ? 1.554 -3.788 8.736 1.00 94.56 196 ALA A C 1
ATOM 1395 O O . ALA A 1 196 ? 2.474 -4.046 7.957 1.00 94.56 196 ALA A O 1
ATOM 1396 N N . THR A 1 197 ? 1.538 -4.266 9.982 1.00 96.00 197 THR A N 1
ATOM 1397 C CA . THR A 1 197 ? 2.582 -5.155 10.518 1.00 96.00 197 THR A CA 1
ATOM 1398 C C . THR A 1 197 ? 2.599 -6.492 9.780 1.00 96.00 197 THR A C 1
ATOM 1400 O O . THR A 1 197 ? 3.667 -6.975 9.401 1.00 96.00 197 THR A O 1
ATOM 1403 N N . LEU A 1 198 ? 1.422 -7.072 9.525 1.00 95.69 198 LEU A N 1
ATOM 1404 C CA . LEU A 1 198 ? 1.288 -8.324 8.783 1.00 95.69 198 LEU A CA 1
ATOM 1405 C C . LEU A 1 198 ? 1.844 -8.205 7.358 1.00 95.69 198 LEU A C 1
ATOM 1407 O O . LEU A 1 198 ? 2.521 -9.122 6.894 1.00 95.69 198 LEU A O 1
ATOM 1411 N N . VAL A 1 199 ? 1.593 -7.081 6.680 1.00 96.38 199 VAL A N 1
ATOM 1412 C CA . VAL A 1 199 ? 2.137 -6.810 5.340 1.00 96.38 199 VAL A CA 1
ATOM 1413 C C . VAL A 1 199 ? 3.664 -6.811 5.363 1.00 96.38 199 VAL A C 1
ATOM 1415 O O . VAL A 1 199 ? 4.278 -7.577 4.624 1.00 96.38 199 VAL A O 1
ATOM 1418 N N . VAL A 1 200 ? 4.283 -6.010 6.238 1.00 96.62 200 VAL A N 1
ATOM 1419 C CA . VAL A 1 200 ? 5.754 -5.926 6.340 1.00 96.62 200 VAL A CA 1
ATOM 1420 C C . VAL A 1 200 ? 6.357 -7.290 6.684 1.00 96.62 200 VAL A C 1
ATOM 1422 O O . VAL A 1 200 ? 7.367 -7.687 6.106 1.00 96.62 200 VAL A O 1
ATOM 1425 N N . GLN A 1 201 ? 5.712 -8.050 7.576 1.00 96.81 201 GLN A N 1
ATOM 1426 C CA . GLN A 1 201 ? 6.151 -9.396 7.936 1.00 96.81 201 GLN A CA 1
ATOM 1427 C C . GLN A 1 201 ? 6.107 -10.368 6.747 1.00 96.81 201 GLN A C 1
ATOM 1429 O O . GLN A 1 201 ? 7.038 -11.153 6.579 1.00 96.81 201 GLN A O 1
ATOM 1434 N N . ARG A 1 202 ? 5.040 -10.341 5.934 1.00 96.38 202 ARG A N 1
ATOM 1435 C CA . ARG A 1 202 ? 4.881 -11.245 4.780 1.00 96.38 202 ARG A CA 1
ATOM 1436 C C . ARG A 1 202 ? 5.812 -10.886 3.626 1.00 96.38 202 ARG A C 1
ATOM 1438 O O . ARG A 1 202 ? 6.396 -11.786 3.035 1.00 96.38 202 ARG A O 1
ATOM 1445 N N . LEU A 1 203 ? 5.977 -9.595 3.339 1.00 94.94 203 LEU A N 1
ATOM 1446 C CA . LEU A 1 203 ? 6.838 -9.125 2.249 1.00 94.94 203 LEU A CA 1
ATOM 1447 C C . LEU A 1 203 ? 8.326 -9.107 2.623 1.00 94.94 203 LEU A C 1
ATOM 1449 O O . LEU A 1 203 ? 9.175 -8.957 1.747 1.00 94.94 203 LEU A O 1
ATOM 1453 N N . GLY A 1 204 ? 8.655 -9.218 3.914 1.00 95.12 204 GLY A N 1
ATOM 1454 C CA . GLY A 1 204 ? 10.030 -9.239 4.420 1.00 95.12 204 GLY A CA 1
ATOM 1455 C C . GLY A 1 204 ? 10.799 -7.927 4.225 1.00 95.12 204 GLY A C 1
ATOM 1456 O O . GLY A 1 204 ? 12.003 -7.881 4.469 1.00 95.12 204 GLY A O 1
ATOM 1457 N N . THR A 1 205 ? 10.125 -6.867 3.773 1.00 92.88 205 THR A N 1
ATOM 1458 C CA . THR A 1 205 ? 10.701 -5.555 3.460 1.00 92.88 205 THR A CA 1
ATOM 1459 C C . THR A 1 205 ? 9.711 -4.439 3.798 1.00 92.88 205 THR A C 1
ATOM 1461 O O . THR A 1 205 ? 8.521 -4.684 4.006 1.00 92.88 205 THR A O 1
ATOM 1464 N N . GLY A 1 206 ? 10.206 -3.200 3.846 1.00 94.19 206 GLY A N 1
ATOM 1465 C CA . GLY A 1 206 ? 9.403 -2.017 4.152 1.00 94.19 206 GLY A CA 1
ATOM 1466 C C . GLY A 1 206 ? 9.268 -1.733 5.647 1.00 94.19 206 GLY A C 1
ATOM 1467 O O . GLY A 1 206 ? 9.999 -2.267 6.480 1.00 94.19 206 GLY A O 1
ATOM 1468 N N . ALA A 1 207 ? 8.354 -0.829 5.981 1.00 95.88 207 ALA A N 1
ATOM 1469 C CA . ALA A 1 207 ? 8.087 -0.403 7.344 1.00 95.88 207 ALA A CA 1
ATOM 1470 C C . ALA A 1 207 ? 6.623 0.001 7.525 1.00 95.88 207 ALA A C 1
ATOM 1472 O O . ALA A 1 207 ? 5.955 0.466 6.599 1.00 95.88 207 ALA A O 1
ATOM 1473 N N . THR A 1 208 ? 6.149 -0.130 8.761 1.00 96.06 208 THR A N 1
ATOM 1474 C CA . THR A 1 208 ? 4.877 0.444 9.192 1.00 96.06 208 THR A CA 1
ATOM 1475 C C . THR A 1 208 ? 5.037 1.949 9.372 1.00 96.06 208 THR A C 1
ATOM 1477 O O . THR A 1 208 ? 6.002 2.423 9.976 1.00 96.06 208 THR A O 1
ATOM 1480 N N . LYS A 1 209 ? 4.086 2.708 8.840 1.00 94.88 209 LYS A N 1
ATOM 1481 C CA . LYS A 1 209 ? 4.042 4.168 8.881 1.00 94.88 209 LYS A CA 1
ATOM 1482 C C . LYS A 1 209 ? 2.760 4.605 9.565 1.00 94.88 209 LYS A C 1
ATOM 1484 O O . LYS A 1 209 ? 1.732 3.953 9.412 1.00 94.88 209 LYS A O 1
ATOM 1489 N N . VAL A 1 210 ? 2.832 5.708 10.301 1.00 93.19 210 VAL A N 1
ATOM 1490 C CA . VAL A 1 210 ? 1.689 6.319 10.987 1.00 93.19 210 VAL A CA 1
ATOM 1491 C C . VAL A 1 210 ? 1.386 7.651 10.314 1.00 93.19 210 VAL A C 1
ATOM 1493 O O . VAL A 1 210 ? 2.297 8.452 10.088 1.00 93.19 210 VAL A O 1
ATOM 1496 N N . ILE A 1 211 ? 0.118 7.898 10.000 1.00 89.50 211 ILE A N 1
ATOM 1497 C CA . ILE A 1 211 ? -0.354 9.202 9.538 1.00 89.50 211 ILE A CA 1
ATOM 1498 C C . ILE A 1 211 ? -0.367 10.141 10.754 1.00 89.50 211 ILE A C 1
ATOM 1500 O O . ILE A 1 211 ? -1.038 9.842 11.747 1.00 89.50 211 ILE A O 1
ATOM 1504 N N . PRO A 1 212 ? 0.389 11.253 10.730 1.00 88.50 212 PRO A N 1
ATOM 1505 C CA . PRO A 1 212 ? 0.528 12.112 11.894 1.00 88.50 212 PRO A CA 1
ATOM 1506 C C . PRO A 1 212 ? -0.788 12.820 12.218 1.00 88.50 212 PRO A C 1
ATOM 1508 O O . PRO A 1 212 ? -1.626 13.067 11.350 1.00 88.50 212 PRO A O 1
ATOM 1511 N N . PHE A 1 213 ? -0.940 13.209 13.479 1.00 85.44 213 PHE A N 1
ATOM 1512 C CA . PHE A 1 213 ? -1.964 14.174 13.856 1.00 85.44 213 PHE A CA 1
ATOM 1513 C C . PHE A 1 213 ? -1.609 15.527 13.239 1.00 85.44 213 PHE A C 1
ATOM 1515 O O . PHE A 1 213 ? -0.466 15.977 13.343 1.00 85.44 213 PHE A O 1
ATOM 1522 N N . GLY A 1 214 ? -2.578 16.174 12.591 1.00 76.88 214 GLY A N 1
ATOM 1523 C CA . GLY A 1 214 ? -2.382 17.532 12.099 1.00 76.88 214 GLY A CA 1
ATOM 1524 C C . GLY A 1 214 ? -2.152 18.470 13.283 1.00 76.88 214 GLY A C 1
ATOM 1525 O O . GLY A 1 214 ? -2.970 18.512 14.203 1.00 76.88 214 GLY A O 1
ATOM 1526 N N . SER A 1 215 ? -1.047 19.216 13.278 1.00 68.88 215 SER A N 1
ATOM 1527 C CA . SER A 1 215 ? -0.869 20.350 14.184 1.00 68.88 215 SER A CA 1
ATOM 1528 C C . SER A 1 215 ? -1.878 21.422 13.781 1.00 68.88 215 SER A C 1
ATOM 1530 O O . SER A 1 215 ? -1.711 22.050 12.735 1.00 68.88 215 SER A O 1
ATOM 1532 N N . ARG A 1 216 ? -2.962 21.543 14.552 1.00 60.09 216 ARG A N 1
ATOM 1533 C CA . ARG A 1 216 ? -3.923 22.643 14.415 1.00 60.09 216 ARG A CA 1
ATOM 1534 C C . ARG A 1 216 ? -3.286 23.973 14.790 1.00 60.09 216 ARG A C 1
ATOM 1536 O O . ARG A 1 216 ? -2.441 23.963 15.714 1.00 60.09 216 ARG A O 1
#

pLDDT: mean 74.73, std 19.18, range [41.91, 97.75]

Radius of gyration: 33.72 Å; chains: 1; bounding box: 135×60×37 Å

Sequence (216 aa):
MAASLETVPTATAPEPRPAEAGPAETEPTGTGPAEAELAEATPAGTGPEGAGPYAGASRPARSGAGRGRLAAGFALVAVAAGVAGWQAPRVAAALSRPAYLGEPAAAIAADLRCDNYAQSTDHDESVYRYHDQGTCSLAGTVVTITTFDRVSDGQAFESVMRALIPVVHPTWQGATYAAGEAWNVADARNLTPETATLVVQRLGTGATKVIPFGSR

Organism: NCBI:txid35754

Foldseek 3Di:
DDDDDDDDDDDDDDDDDDDDDDDDDDDDDDDDDDDDDDDDDDDDDDDDDDDDDPPDDDDDDDDDDDDDDDDDDDDDDDPDDDPCVVCVVVVVVVVPDDPQQLNELVVLCVLLVFAPKDWDPDPPVPPADWNTWIWTHRPNFIKIKTFHNAQVRLVVVVVCLQPPCCPVPVVQAFAKWWDFRGMTMARPPGNDPVRNVSSCVSVVGTDMDGRHHDPD